Protein AF-A0A9X2C2D2-F1 (afdb_monomer)

Structure (mmCIF, N/CA/C/O backbone):
data_AF-A0A9X2C2D2-F1
#
_entry.id   AF-A0A9X2C2D2-F1
#
loop_
_atom_site.group_PDB
_atom_site.id
_atom_site.type_symbol
_atom_site.label_atom_id
_atom_site.label_alt_id
_atom_site.label_comp_id
_atom_site.label_asym_id
_atom_site.label_entity_id
_atom_site.label_seq_id
_atom_site.pdbx_PDB_ins_code
_atom_site.Cartn_x
_atom_site.Cartn_y
_atom_site.Cartn_z
_atom_site.occupancy
_atom_site.B_iso_or_equiv
_atom_site.auth_seq_id
_atom_site.auth_comp_id
_atom_site.auth_asym_id
_atom_site.auth_atom_id
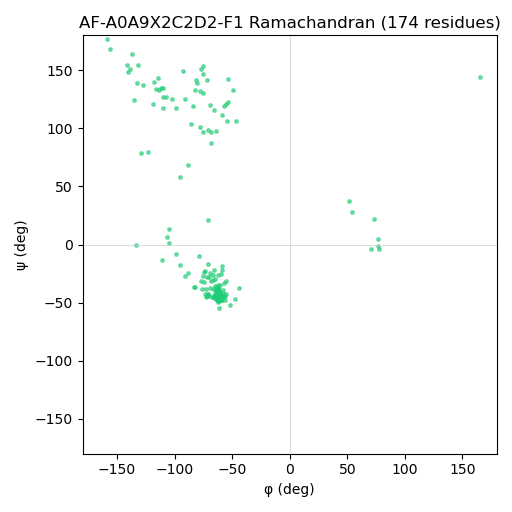_atom_site.pdbx_PDB_model_num
ATOM 1 N N . MET A 1 1 ? 39.690 -32.276 -70.094 1.00 44.62 1 MET A N 1
ATOM 2 C CA . MET A 1 1 ? 39.234 -32.351 -68.692 1.00 44.62 1 MET A CA 1
ATOM 3 C C . MET A 1 1 ? 39.658 -31.055 -68.037 1.00 44.62 1 MET A C 1
ATOM 5 O O . MET A 1 1 ? 40.849 -30.847 -67.873 1.00 44.62 1 MET A O 1
ATOM 9 N N . ALA A 1 2 ? 38.714 -30.138 -67.842 1.00 46.66 2 ALA A N 1
ATOM 10 C CA . ALA A 1 2 ? 38.937 -28.885 -67.133 1.00 46.66 2 ALA A CA 1
ATOM 11 C C . ALA A 1 2 ? 38.167 -28.997 -65.818 1.00 46.66 2 ALA A C 1
ATOM 13 O O . ALA A 1 2 ? 36.952 -29.200 -65.840 1.00 46.66 2 ALA A O 1
ATOM 14 N N . ASP A 1 3 ? 38.896 -28.958 -64.708 1.00 46.34 3 ASP A N 1
ATOM 15 C CA . ASP A 1 3 ? 38.353 -29.095 -63.365 1.00 46.34 3 ASP A CA 1
ATOM 16 C C . ASP A 1 3 ? 37.520 -27.863 -63.008 1.00 46.34 3 ASP A C 1
ATOM 18 O O . ASP A 1 3 ? 38.006 -26.730 -62.989 1.00 46.34 3 ASP A O 1
ATOM 22 N N . ALA A 1 4 ? 36.240 -28.091 -62.726 1.00 51.50 4 ALA A N 1
ATOM 23 C CA . ALA A 1 4 ? 35.364 -27.093 -62.142 1.00 51.50 4 ALA A CA 1
ATOM 24 C C . ALA A 1 4 ? 35.672 -26.995 -60.641 1.00 51.50 4 ALA A C 1
ATOM 26 O O . ALA A 1 4 ? 35.241 -27.832 -59.848 1.00 51.50 4 ALA A O 1
ATOM 27 N N . VAL A 1 5 ? 36.420 -25.966 -60.247 1.00 57.62 5 VAL A N 1
ATOM 28 C CA . VAL A 1 5 ? 36.530 -25.557 -58.843 1.00 57.62 5 VAL A CA 1
ATOM 29 C C . VAL A 1 5 ? 35.194 -24.933 -58.445 1.00 57.62 5 VAL A C 1
ATOM 31 O O . VAL A 1 5 ? 34.901 -23.784 -58.768 1.00 57.62 5 VAL A O 1
ATOM 34 N N . VAL A 1 6 ? 34.352 -25.726 -57.786 1.00 57.19 6 VAL A N 1
ATOM 35 C CA . VAL A 1 6 ? 33.117 -25.258 -57.153 1.00 57.19 6 VAL A CA 1
ATOM 36 C C . VAL A 1 6 ? 33.508 -24.532 -55.865 1.00 57.19 6 VAL A C 1
ATOM 38 O O . VAL A 1 6 ? 33.752 -25.158 -54.834 1.00 57.19 6 VAL A O 1
ATOM 41 N N . ASP A 1 7 ? 33.605 -23.206 -55.940 1.00 56.53 7 ASP A N 1
ATOM 42 C CA . ASP A 1 7 ? 33.704 -22.327 -54.774 1.00 56.53 7 ASP A CA 1
ATOM 43 C C . ASP A 1 7 ? 32.368 -22.364 -54.017 1.00 56.53 7 ASP A C 1
ATOM 45 O O . ASP A 1 7 ? 31.385 -21.724 -54.392 1.00 56.53 7 ASP A O 1
ATOM 49 N N . ASN A 1 8 ? 32.315 -23.200 -52.982 1.00 57.19 8 ASN A N 1
ATOM 50 C CA . ASN A 1 8 ? 31.144 -23.398 -52.139 1.00 57.19 8 ASN A CA 1
ATOM 51 C C . ASN A 1 8 ? 31.246 -22.515 -50.884 1.00 57.19 8 ASN A C 1
ATOM 53 O O . ASN A 1 8 ? 31.242 -22.999 -49.753 1.00 57.19 8 ASN A O 1
ATOM 57 N N . THR A 1 9 ? 31.368 -21.202 -51.071 1.00 54.75 9 THR A N 1
ATOM 58 C CA . THR A 1 9 ? 31.246 -20.214 -49.992 1.00 54.75 9 THR A CA 1
ATOM 59 C C . THR A 1 9 ? 29.787 -19.789 -49.835 1.00 54.75 9 THR A C 1
ATOM 61 O O . THR A 1 9 ? 29.389 -18.653 -50.090 1.00 54.75 9 THR A O 1
ATOM 64 N N . SER A 1 10 ? 28.946 -20.715 -49.368 1.00 52.94 10 SER A N 1
ATOM 65 C CA . SER A 1 10 ? 27.619 -20.369 -48.858 1.00 52.94 10 SER A CA 1
ATOM 66 C C . SER A 1 10 ? 27.781 -19.591 -47.548 1.00 52.94 10 SER A C 1
ATOM 68 O O . SER A 1 10 ? 27.809 -20.168 -46.460 1.00 52.94 10 SER A O 1
ATOM 70 N N . VA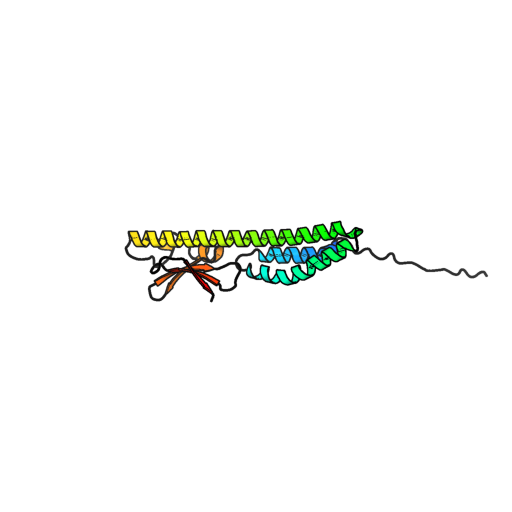L A 1 11 ? 27.931 -18.270 -47.651 1.00 56.56 11 VAL A N 1
ATOM 71 C CA . VAL A 1 11 ? 27.856 -17.352 -46.512 1.00 56.56 11 VAL A CA 1
ATOM 72 C C . VAL A 1 11 ? 26.433 -17.424 -45.970 1.00 56.56 11 VAL A C 1
ATOM 74 O O . VAL A 1 11 ? 25.507 -16.816 -46.507 1.00 56.56 11 VAL A O 1
ATOM 77 N N . GLU A 1 12 ? 26.247 -18.221 -44.923 1.00 53.44 12 GLU A N 1
ATOM 78 C CA . GLU A 1 12 ? 24.988 -18.321 -44.201 1.00 53.44 12 GLU A CA 1
ATOM 79 C C . GLU A 1 12 ? 24.607 -16.909 -43.706 1.00 53.44 12 GLU A C 1
ATOM 81 O O . GLU A 1 12 ? 25.387 -16.280 -42.978 1.00 53.44 12 GLU A O 1
ATOM 86 N N . PRO A 1 13 ? 23.460 -16.333 -44.116 1.00 52.22 13 PRO A N 1
ATOM 87 C CA . PRO A 1 13 ? 23.112 -14.985 -43.703 1.00 52.22 13 PRO A CA 1
ATOM 88 C C . PRO A 1 13 ? 22.884 -14.993 -42.194 1.00 52.22 13 PRO A C 1
ATOM 90 O O . PRO A 1 13 ? 21.953 -15.633 -41.703 1.00 52.22 13 PRO A O 1
ATOM 93 N N . ALA A 1 14 ? 23.736 -14.269 -41.461 1.00 58.31 14 ALA A N 1
ATOM 94 C CA . ALA A 1 14 ? 23.636 -14.101 -40.019 1.00 58.31 14 ALA A CA 1
ATOM 95 C C . ALA A 1 14 ? 22.185 -13.769 -39.640 1.00 58.31 14 ALA A C 1
ATOM 97 O O . ALA A 1 14 ? 21.694 -12.666 -39.908 1.00 58.31 14 ALA A O 1
ATOM 98 N N . ARG A 1 15 ? 21.477 -14.747 -39.054 1.00 58.78 15 ARG A N 1
ATOM 99 C CA . ARG A 1 15 ? 20.082 -14.603 -38.627 1.00 58.78 15 ARG A CA 1
ATOM 100 C C . ARG A 1 15 ? 20.002 -13.392 -37.706 1.00 58.78 15 ARG A C 1
ATOM 102 O O . ARG A 1 15 ? 20.450 -13.446 -36.560 1.00 58.78 15 ARG A O 1
ATOM 109 N N . LYS A 1 16 ? 19.432 -12.291 -38.208 1.00 57.75 16 LYS A N 1
ATOM 110 C CA . LYS A 1 16 ? 19.117 -11.121 -37.384 1.00 57.75 16 LYS A CA 1
ATOM 111 C C . LYS A 1 16 ? 18.282 -11.640 -36.212 1.00 57.75 16 LYS A C 1
ATOM 113 O O . LYS A 1 16 ? 17.269 -12.298 -36.468 1.00 57.75 16 LYS A O 1
ATOM 118 N N . PRO A 1 17 ? 18.698 -11.431 -34.951 1.00 57.78 17 PRO A N 1
ATOM 119 C CA . PRO A 1 17 ? 17.895 -11.870 -33.823 1.00 57.78 17 PRO A CA 1
ATOM 120 C C . PRO A 1 17 ? 16.512 -11.244 -33.988 1.00 57.78 17 PRO A C 1
ATOM 122 O O . PRO A 1 17 ? 16.397 -10.027 -34.127 1.00 57.78 17 PRO A O 1
ATOM 125 N N . GLY A 1 18 ? 15.482 -12.088 -34.075 1.00 70.38 18 GLY A N 1
ATOM 126 C CA . GLY A 1 18 ? 14.115 -11.619 -34.263 1.00 70.38 18 GLY A CA 1
ATOM 127 C C . GLY A 1 18 ? 13.770 -10.602 -33.180 1.00 70.38 18 GLY A C 1
ATOM 128 O O . GLY A 1 18 ? 14.186 -10.766 -32.033 1.00 70.38 18 GLY A O 1
ATOM 129 N N . TRP A 1 19 ? 13.020 -9.563 -33.541 1.00 68.00 19 TRP A N 1
ATOM 130 C CA . TRP A 1 19 ? 12.606 -8.473 -32.648 1.00 68.00 19 TRP A CA 1
ATOM 131 C C . TRP A 1 19 ? 12.114 -8.974 -31.274 1.00 68.00 19 TRP A C 1
ATOM 133 O O . TRP A 1 19 ? 12.483 -8.429 -30.238 1.00 68.00 19 TRP A O 1
ATOM 143 N N . VAL A 1 20 ? 11.415 -10.111 -31.249 1.00 70.00 20 VAL A N 1
ATOM 144 C CA . VAL A 1 20 ? 10.965 -10.798 -30.028 1.00 70.00 20 VAL A CA 1
ATOM 145 C C . VAL A 1 20 ? 12.120 -11.158 -29.078 1.00 70.00 20 VAL A C 1
ATOM 147 O O . VAL A 1 20 ? 12.034 -10.879 -27.886 1.00 70.00 20 VAL A O 1
ATOM 150 N N . ARG A 1 21 ? 13.239 -11.704 -29.578 1.00 76.94 21 ARG A N 1
ATOM 151 C CA . ARG A 1 21 ? 14.415 -12.052 -28.751 1.00 76.94 21 ARG A CA 1
ATOM 152 C C . ARG A 1 21 ? 15.099 -10.820 -28.159 1.00 76.94 21 ARG A C 1
ATOM 154 O O . ARG A 1 21 ? 15.676 -10.906 -27.081 1.00 76.94 21 ARG A O 1
ATOM 161 N N . GLU A 1 22 ? 15.042 -9.681 -28.848 1.00 79.94 22 GLU A N 1
ATOM 162 C CA . GLU A 1 22 ? 15.640 -8.436 -28.361 1.00 79.94 22 GLU A CA 1
ATOM 163 C C . GLU A 1 22 ? 14.819 -7.790 -27.230 1.00 79.94 22 GLU A C 1
ATOM 165 O O . GLU A 1 22 ? 15.399 -7.148 -26.346 1.00 79.94 22 GLU A O 1
ATOM 170 N N . PHE A 1 23 ? 13.492 -7.944 -27.244 1.00 85.06 23 PHE A N 1
ATOM 171 C CA . PHE A 1 23 ? 12.592 -7.360 -26.242 1.00 85.06 23 PHE A CA 1
ATOM 172 C C . PHE A 1 23 ? 12.226 -8.315 -25.105 1.00 85.06 23 PHE A C 1
ATOM 174 O O . PHE A 1 23 ? 11.834 -7.838 -24.043 1.00 85.06 23 PHE A O 1
ATOM 181 N N . TRP A 1 24 ? 12.422 -9.625 -25.278 1.00 86.38 24 TRP A N 1
ATOM 182 C CA . TRP A 1 24 ? 12.093 -10.642 -24.276 1.00 86.38 24 TRP A CA 1
ATOM 183 C C . TRP A 1 24 ? 12.576 -10.326 -22.848 1.00 86.38 24 TRP A C 1
ATOM 185 O O . TRP A 1 24 ? 11.758 -10.397 -21.932 1.00 86.38 24 TRP A O 1
ATOM 195 N N . PRO A 1 25 ? 13.834 -9.890 -22.616 1.00 86.06 25 PRO A N 1
ATOM 196 C CA . PRO A 1 25 ? 14.294 -9.580 -21.261 1.00 86.06 25 PRO A CA 1
ATOM 197 C C . PRO A 1 25 ? 13.554 -8.388 -20.647 1.00 86.06 25 PRO A C 1
ATOM 199 O O . PRO A 1 25 ? 13.289 -8.371 -19.451 1.00 86.06 25 PRO A O 1
ATOM 202 N N . THR A 1 26 ? 13.209 -7.390 -21.466 1.00 86.69 26 THR A N 1
ATOM 203 C CA . THR A 1 26 ? 12.451 -6.218 -21.017 1.00 86.69 26 THR A CA 1
ATOM 204 C C . THR A 1 26 ? 11.010 -6.590 -20.717 1.00 86.69 26 THR A C 1
ATOM 206 O O . THR A 1 26 ? 10.501 -6.174 -19.689 1.00 86.69 26 THR A O 1
ATOM 209 N N . ILE A 1 27 ? 10.377 -7.406 -21.562 1.00 88.88 27 ILE A N 1
ATOM 210 C CA . ILE A 1 27 ? 9.020 -7.906 -21.314 1.00 88.88 27 ILE A CA 1
ATOM 211 C C . ILE A 1 27 ? 8.985 -8.678 -19.995 1.00 88.88 27 ILE A C 1
ATOM 213 O O . ILE A 1 27 ? 8.138 -8.400 -19.154 1.00 88.88 27 ILE A O 1
ATOM 217 N N . LEU A 1 28 ? 9.936 -9.592 -19.782 1.00 89.94 28 LEU A N 1
ATOM 218 C CA . LEU A 1 28 ? 10.028 -10.368 -18.548 1.00 89.94 28 LEU A CA 1
ATOM 219 C C . LEU A 1 28 ? 10.230 -9.466 -17.321 1.00 89.94 28 LEU A C 1
ATOM 221 O O . LEU A 1 28 ? 9.517 -9.620 -16.335 1.00 89.94 28 LEU A O 1
ATOM 225 N N . ALA A 1 29 ? 11.144 -8.495 -17.395 1.00 87.50 29 ALA A N 1
ATOM 226 C CA . ALA A 1 29 ? 11.369 -7.541 -16.310 1.00 87.50 29 ALA A CA 1
ATOM 227 C C . ALA A 1 29 ? 10.129 -6.676 -16.029 1.00 87.50 29 ALA A C 1
ATOM 229 O O . ALA A 1 29 ? 9.743 -6.523 -14.875 1.00 87.50 29 ALA A O 1
ATOM 230 N N . THR A 1 30 ? 9.464 -6.160 -17.066 1.00 89.69 30 THR A N 1
ATOM 231 C CA . THR A 1 30 ? 8.215 -5.397 -16.940 1.00 89.69 30 THR A CA 1
ATOM 232 C C . THR A 1 30 ? 7.117 -6.230 -16.285 1.00 89.69 30 THR A C 1
ATOM 234 O O . THR A 1 30 ? 6.486 -5.759 -15.346 1.00 89.69 30 THR A O 1
ATOM 237 N N . LEU A 1 31 ? 6.902 -7.468 -16.736 1.00 90.56 31 LEU A N 1
ATOM 238 C CA . LEU A 1 31 ? 5.901 -8.360 -16.146 1.00 90.56 31 LEU A CA 1
ATOM 239 C C . LEU A 1 31 ? 6.209 -8.664 -14.683 1.00 90.56 31 LEU A C 1
ATOM 241 O O . LEU A 1 31 ? 5.298 -8.710 -13.863 1.00 90.56 31 LEU A O 1
ATOM 245 N N . LEU A 1 32 ? 7.485 -8.838 -14.350 1.00 88.62 32 LEU A N 1
ATOM 246 C CA . LEU A 1 32 ? 7.891 -9.152 -12.993 1.00 88.62 32 LEU A CA 1
ATOM 247 C C . LEU A 1 32 ? 7.745 -7.936 -12.058 1.00 88.62 32 LEU A C 1
ATOM 249 O O . LEU A 1 32 ? 7.234 -8.093 -10.952 1.00 88.62 32 LEU A O 1
ATOM 253 N N . ILE A 1 33 ? 8.055 -6.722 -12.527 1.00 88.25 33 ILE A N 1
ATOM 254 C CA . ILE A 1 33 ? 7.760 -5.465 -11.809 1.00 88.25 33 ILE A CA 1
ATOM 255 C C . ILE A 1 33 ? 6.248 -5.273 -11.628 1.00 88.25 33 ILE A C 1
ATOM 257 O O . ILE A 1 33 ? 5.791 -4.899 -10.553 1.00 88.25 33 ILE A O 1
ATOM 261 N N . LEU A 1 34 ? 5.441 -5.545 -12.655 1.00 88.50 34 LEU A N 1
ATOM 262 C CA . LEU A 1 34 ? 3.984 -5.432 -12.538 1.00 88.50 34 LEU A CA 1
ATOM 263 C C . LEU A 1 34 ? 3.399 -6.500 -11.609 1.00 88.50 34 LEU A C 1
ATOM 265 O O . LEU A 1 34 ? 2.422 -6.243 -10.913 1.00 88.50 34 LEU A O 1
ATOM 269 N N . SER A 1 35 ? 4.005 -7.688 -11.548 1.00 85.31 35 SER A N 1
ATOM 270 C CA . SER A 1 35 ? 3.581 -8.737 -10.617 1.00 85.31 35 SER A CA 1
ATOM 271 C C . SER A 1 35 ? 3.798 -8.360 -9.150 1.00 85.31 35 SER A C 1
ATOM 273 O O . SER A 1 35 ? 3.095 -8.896 -8.293 1.00 85.31 35 SER A O 1
ATOM 275 N N . SER A 1 36 ? 4.709 -7.417 -8.865 1.00 83.75 36 SER A N 1
ATOM 276 C CA . SER A 1 36 ? 4.906 -6.889 -7.514 1.00 83.75 36 SER A CA 1
ATOM 277 C C . SER A 1 36 ? 3.857 -5.857 -7.112 1.00 83.75 36 SER A C 1
ATOM 279 O O . SER A 1 36 ? 3.794 -5.546 -5.935 1.00 83.75 36 SER A O 1
ATOM 281 N N . ALA A 1 37 ? 2.998 -5.374 -8.021 1.00 83.31 37 ALA A N 1
ATOM 282 C CA . ALA A 1 37 ? 1.910 -4.433 -7.712 1.00 83.31 37 ALA A CA 1
ATOM 283 C C . ALA A 1 37 ? 0.749 -5.066 -6.910 1.00 83.31 37 ALA A C 1
ATOM 285 O O . ALA A 1 37 ? -0.386 -4.594 -6.961 1.00 83.31 37 ALA A O 1
ATOM 286 N N . ARG A 1 38 ? 1.006 -6.184 -6.227 1.00 81.38 38 ARG A N 1
ATOM 287 C CA . ARG A 1 38 ? 0.050 -6.881 -5.366 1.00 81.38 38 ARG A CA 1
ATOM 288 C C . ARG A 1 38 ? 0.202 -6.384 -3.922 1.00 81.38 38 ARG A C 1
ATOM 290 O O . ARG A 1 38 ? 1.334 -6.095 -3.532 1.00 81.38 38 ARG A O 1
ATOM 297 N N . PRO A 1 39 ? -0.887 -6.368 -3.130 1.00 73.69 39 PRO A N 1
ATOM 298 C CA . PRO A 1 39 ? -0.831 -6.046 -1.706 1.00 73.69 39 PRO A CA 1
ATOM 299 C C . PRO A 1 39 ? 0.253 -6.834 -0.962 1.00 73.69 39 PRO A C 1
ATOM 301 O O . PRO A 1 39 ? 0.367 -8.052 -1.144 1.00 73.69 39 PRO A O 1
ATOM 304 N N . GLY A 1 40 ? 1.050 -6.149 -0.142 1.00 72.88 40 GLY A N 1
ATOM 305 C CA . GLY A 1 40 ? 2.132 -6.737 0.653 1.00 72.88 40 GLY A CA 1
ATOM 306 C C . GLY A 1 40 ? 3.409 -7.088 -0.123 1.00 72.88 40 GLY A C 1
ATOM 307 O O . GLY A 1 40 ? 4.331 -7.660 0.456 1.00 72.88 40 GLY A O 1
ATOM 308 N N . ALA A 1 41 ? 3.498 -6.767 -1.418 1.00 81.44 41 ALA A N 1
ATOM 309 C CA . ALA A 1 41 ? 4.695 -6.998 -2.237 1.00 81.44 41 ALA A CA 1
ATOM 310 C C . ALA A 1 41 ? 5.473 -5.707 -2.567 1.00 81.44 41 ALA A C 1
ATOM 312 O O . ALA A 1 41 ? 6.456 -5.756 -3.314 1.00 81.44 41 ALA A O 1
ATOM 313 N N . GLY A 1 42 ? 5.084 -4.563 -1.990 1.00 76.56 42 GLY A N 1
ATOM 314 C CA . GLY A 1 42 ? 5.723 -3.266 -2.246 1.00 76.56 42 GLY A CA 1
ATOM 315 C C . GLY A 1 42 ? 7.190 -3.200 -1.823 1.00 76.56 42 GLY A C 1
ATOM 316 O O . GLY A 1 42 ? 7.983 -2.517 -2.475 1.00 76.56 42 GLY A O 1
ATOM 317 N N . PHE A 1 43 ? 7.601 -4.009 -0.841 1.00 80.06 43 PHE A N 1
ATOM 318 C CA . PHE A 1 43 ? 9.007 -4.175 -0.442 1.00 80.06 43 PHE A CA 1
ATOM 319 C C . PHE A 1 43 ? 9.924 -4.680 -1.576 1.00 80.06 43 PHE A C 1
ATOM 321 O O . PHE A 1 43 ? 11.146 -4.529 -1.507 1.00 80.06 43 PHE A O 1
ATOM 328 N N . LEU A 1 44 ? 9.366 -5.264 -2.645 1.00 83.19 44 LEU A N 1
ATOM 329 C CA . LEU A 1 44 ? 10.143 -5.684 -3.812 1.00 83.19 44 LEU A CA 1
ATOM 330 C C . LEU A 1 44 ? 10.584 -4.497 -4.677 1.00 83.19 44 LEU A C 1
ATOM 332 O O . LEU A 1 44 ? 11.581 -4.616 -5.389 1.00 83.19 44 LEU A O 1
ATOM 336 N N . LEU A 1 45 ? 9.891 -3.353 -4.634 1.00 81.25 45 LEU A N 1
ATOM 337 C CA . LEU A 1 45 ? 10.236 -2.186 -5.457 1.00 81.25 45 LEU A CA 1
ATOM 338 C C . LEU A 1 45 ? 11.621 -1.604 -5.126 1.00 81.25 45 LEU A C 1
ATOM 340 O O . LEU A 1 45 ? 12.408 -1.421 -6.062 1.00 81.25 45 LEU A O 1
ATOM 344 N N . PRO A 1 46 ? 11.987 -1.380 -3.848 1.00 82.00 46 PRO A N 1
ATOM 345 C CA . PRO A 1 46 ? 13.348 -0.994 -3.484 1.00 82.00 46 PRO A CA 1
ATOM 346 C C . PRO A 1 46 ? 14.422 -1.972 -3.977 1.00 82.00 46 PRO A C 1
ATOM 348 O O . PRO A 1 46 ? 15.519 -1.544 -4.331 1.00 82.00 46 PRO A O 1
ATOM 351 N N . LEU A 1 47 ? 14.111 -3.270 -4.076 1.00 84.62 47 LEU A N 1
ATOM 352 C CA . LEU A 1 47 ? 15.055 -4.290 -4.549 1.00 84.62 47 LEU A CA 1
ATOM 353 C C . LEU A 1 47 ? 15.416 -4.118 -6.036 1.00 84.62 47 LEU A C 1
ATOM 355 O O . LEU A 1 47 ? 16.516 -4.483 -6.458 1.00 84.62 47 LEU A O 1
ATOM 359 N N . TRP A 1 48 ? 14.528 -3.513 -6.831 1.00 82.88 48 TRP A N 1
ATOM 360 C CA . TRP A 1 48 ? 14.801 -3.187 -8.235 1.00 82.88 48 TRP A CA 1
ATOM 361 C C . TRP A 1 48 ? 15.732 -1.991 -8.402 1.00 82.88 48 TRP A C 1
ATOM 363 O O . TRP A 1 48 ? 16.449 -1.926 -9.404 1.00 82.88 48 TRP A O 1
ATOM 373 N N . LEU A 1 49 ? 15.766 -1.062 -7.440 1.00 84.25 49 LEU A N 1
ATOM 374 C CA . LEU A 1 49 ? 16.566 0.161 -7.534 1.00 84.25 49 LEU A CA 1
ATOM 375 C C . LEU A 1 49 ? 18.039 -0.090 -7.886 1.00 84.25 49 LEU A C 1
ATOM 377 O O . LEU A 1 49 ? 18.482 0.502 -8.868 1.00 84.25 49 LEU A O 1
ATOM 381 N N . PRO A 1 50 ? 18.810 -0.961 -7.202 1.00 85.38 50 PRO A N 1
ATOM 382 C CA . PRO A 1 50 ? 20.220 -1.166 -7.543 1.00 85.38 50 PRO A CA 1
ATOM 383 C C . PRO A 1 50 ? 20.416 -1.721 -8.961 1.00 85.38 50 PRO A C 1
ATOM 385 O O . PRO A 1 50 ? 21.318 -1.288 -9.681 1.00 85.38 50 PRO A O 1
ATOM 388 N N . ILE A 1 51 ? 19.543 -2.632 -9.404 1.00 85.75 51 ILE A N 1
ATOM 389 C CA . ILE A 1 51 ? 19.596 -3.210 -10.755 1.00 85.75 51 ILE A CA 1
ATOM 390 C C . ILE A 1 51 ? 19.362 -2.113 -11.796 1.00 85.75 51 ILE A C 1
ATOM 392 O O . ILE A 1 51 ? 20.109 -1.987 -12.771 1.00 85.75 51 ILE A O 1
ATOM 396 N N . LEU A 1 52 ? 18.342 -1.287 -11.572 1.00 83.94 52 LEU A N 1
ATOM 397 C CA . LEU A 1 52 ? 17.978 -0.188 -12.457 1.00 83.94 52 LEU A CA 1
ATOM 398 C C . LEU A 1 52 ? 19.050 0.902 -12.482 1.00 83.94 52 LEU A C 1
ATOM 400 O O . LEU A 1 52 ? 19.363 1.423 -13.552 1.00 83.94 52 LEU A O 1
ATOM 404 N N . LEU A 1 53 ? 19.658 1.196 -11.334 1.00 86.75 53 LEU A N 1
ATOM 405 C CA . LEU A 1 53 ? 20.686 2.222 -11.183 1.00 86.75 53 LEU A CA 1
ATOM 406 C C . LEU A 1 53 ? 21.959 1.874 -11.964 1.00 86.75 53 LEU A C 1
ATOM 408 O O . LEU A 1 53 ? 22.614 2.770 -12.483 1.00 86.75 53 LEU A O 1
ATOM 412 N N . VAL A 1 54 ? 22.265 0.587 -12.148 1.00 87.06 54 VAL A N 1
ATOM 413 C CA . VAL A 1 54 ? 23.343 0.129 -13.045 1.00 87.06 54 VAL A CA 1
ATOM 414 C C . VAL A 1 54 ? 22.872 0.047 -14.503 1.00 87.06 54 VAL A C 1
ATOM 416 O O . VAL A 1 54 ? 23.624 0.344 -15.439 1.00 87.06 54 VAL A O 1
ATOM 419 N N . TRP A 1 55 ? 21.620 -0.352 -14.729 1.00 84.62 55 TRP A N 1
ATOM 420 C CA . TRP A 1 55 ? 21.090 -0.594 -16.069 1.00 84.62 55 TRP A CA 1
ATOM 421 C C . TRP A 1 55 ? 20.814 0.690 -16.863 1.00 84.62 55 TRP A C 1
ATOM 423 O O . TRP A 1 55 ? 21.175 0.755 -18.043 1.00 84.62 55 TRP A O 1
ATOM 433 N N . PHE A 1 56 ? 20.241 1.727 -16.245 1.00 85.38 56 PHE A N 1
ATOM 434 C CA . PHE A 1 56 ? 19.930 2.997 -16.916 1.00 85.38 56 PHE A CA 1
ATOM 435 C C . PHE A 1 56 ? 21.177 3.709 -17.469 1.00 85.38 56 PHE A C 1
ATOM 437 O O . PHE A 1 56 ? 21.173 4.034 -18.661 1.00 85.38 56 PHE A O 1
ATOM 444 N N . PRO A 1 57 ? 22.278 3.889 -16.708 1.00 87.25 57 PRO A N 1
ATOM 445 C CA . PRO A 1 57 ? 23.509 4.480 -17.234 1.00 87.25 57 PRO A CA 1
ATOM 446 C C . PRO A 1 57 ? 24.111 3.655 -18.370 1.00 87.25 57 PRO A C 1
ATOM 448 O O . PRO A 1 57 ? 24.543 4.205 -19.385 1.00 87.25 57 PRO A O 1
ATOM 451 N N . ARG A 1 58 ? 24.083 2.321 -18.253 1.00 84.00 58 ARG A N 1
ATOM 452 C CA . ARG A 1 58 ? 24.551 1.424 -19.317 1.00 84.00 58 ARG A CA 1
ATOM 453 C C . ARG A 1 58 ? 23.724 1.584 -20.594 1.00 84.00 58 ARG A C 1
ATOM 455 O O . ARG A 1 58 ? 24.289 1.612 -21.689 1.00 84.00 58 ARG A O 1
ATOM 462 N N . MET A 1 59 ? 22.402 1.691 -20.470 1.00 80.12 59 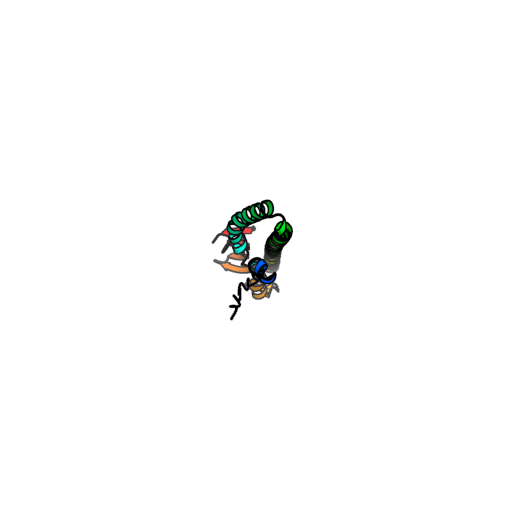MET A N 1
ATOM 463 C CA . MET A 1 59 ? 21.499 1.918 -21.601 1.00 80.12 59 MET A CA 1
ATOM 464 C C . MET A 1 59 ? 21.730 3.292 -22.233 1.00 80.12 59 MET A C 1
ATOM 466 O O . MET A 1 59 ? 21.843 3.365 -23.455 1.00 80.12 59 MET A O 1
ATOM 470 N N . ALA A 1 60 ? 21.891 4.345 -21.428 1.00 82.56 60 ALA A N 1
ATOM 471 C CA . ALA A 1 60 ? 22.219 5.689 -21.901 1.00 82.56 60 ALA A CA 1
ATOM 472 C C . ALA A 1 60 ? 23.567 5.726 -22.645 1.00 82.56 60 ALA A C 1
ATOM 474 O O . ALA A 1 60 ? 23.666 6.287 -23.738 1.00 82.56 60 ALA A O 1
ATOM 475 N N . TRP A 1 61 ? 24.590 5.051 -22.117 1.00 85.75 61 TRP A N 1
ATOM 476 C CA . TRP A 1 61 ? 25.901 4.950 -22.761 1.00 85.75 61 TRP A CA 1
ATOM 477 C C . TRP A 1 61 ? 25.848 4.198 -24.098 1.00 85.75 61 TRP A C 1
ATOM 479 O O . TRP A 1 61 ? 26.405 4.649 -25.104 1.00 85.75 61 TRP A O 1
ATOM 489 N N . LEU A 1 62 ? 25.130 3.072 -24.145 1.00 79.19 62 LEU A N 1
ATOM 490 C CA . LEU A 1 62 ? 24.915 2.319 -25.383 1.00 79.19 62 LEU A CA 1
ATOM 491 C C . LEU A 1 62 ? 24.093 3.120 -26.405 1.00 79.19 62 LEU A C 1
ATOM 493 O O . LEU A 1 62 ? 24.404 3.064 -27.596 1.00 79.19 62 LEU A O 1
ATOM 497 N N . ALA A 1 63 ? 23.098 3.886 -25.952 1.00 80.19 63 ALA A N 1
ATOM 498 C CA . ALA A 1 63 ? 22.286 4.766 -26.790 1.00 80.19 63 ALA A CA 1
ATOM 499 C C . ALA A 1 63 ? 23.132 5.881 -27.406 1.00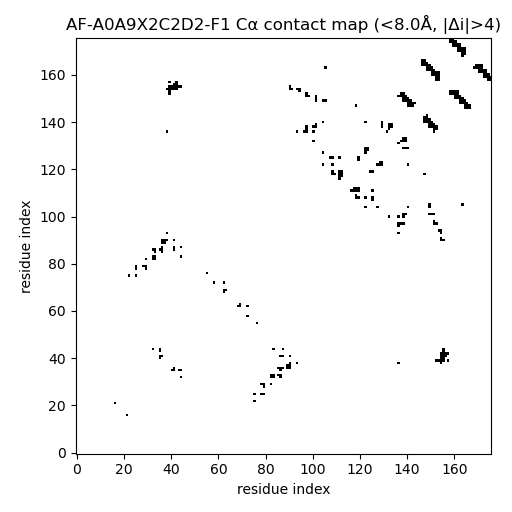 80.19 63 ALA A C 1
ATOM 501 O O . ALA A 1 63 ? 22.989 6.187 -28.595 1.00 80.19 63 ALA A O 1
ATOM 502 N N . TRP A 1 64 ? 24.062 6.448 -26.635 1.00 82.19 64 TRP A N 1
ATOM 503 C CA . TRP A 1 64 ? 25.022 7.419 -27.146 1.00 82.19 64 TRP A CA 1
ATOM 504 C C . TRP A 1 64 ? 25.895 6.789 -28.234 1.00 82.19 64 TRP A C 1
ATOM 506 O O . TRP A 1 64 ? 25.907 7.296 -29.359 1.00 82.19 64 TRP A O 1
ATOM 516 N N . ARG A 1 65 ? 26.552 5.656 -27.944 1.00 84.44 65 ARG A N 1
ATOM 517 C CA . ARG A 1 65 ? 27.495 4.996 -28.867 1.00 84.44 65 ARG A CA 1
ATOM 518 C C . ARG A 1 65 ? 26.846 4.358 -30.100 1.00 84.44 65 ARG A C 1
ATOM 520 O O . ARG A 1 65 ? 27.530 4.168 -31.101 1.00 84.44 65 ARG A O 1
ATOM 527 N N . ARG A 1 66 ? 25.563 3.986 -30.047 1.00 81.31 66 ARG A N 1
ATOM 528 C CA . ARG A 1 66 ? 24.858 3.290 -31.142 1.00 81.31 66 ARG A CA 1
ATOM 529 C C . ARG A 1 66 ? 23.532 3.985 -31.479 1.00 81.31 66 ARG A C 1
ATOM 531 O O . ARG A 1 66 ? 22.468 3.481 -31.111 1.00 81.31 66 ARG A O 1
ATOM 538 N N . PRO A 1 67 ? 23.561 5.101 -32.235 1.00 77.38 67 PRO A N 1
ATOM 539 C CA . PRO A 1 67 ? 22.372 5.901 -32.531 1.00 77.38 67 PRO A CA 1
ATOM 540 C C . PRO A 1 67 ? 21.250 5.113 -33.219 1.00 77.38 67 PRO A C 1
ATOM 542 O O . PRO A 1 67 ? 20.078 5.327 -32.917 1.00 77.38 67 PRO A O 1
ATOM 545 N N . ALA A 1 68 ? 21.603 4.125 -34.049 1.00 79.44 68 ALA A N 1
ATOM 546 C CA . ALA A 1 68 ? 20.653 3.236 -34.719 1.00 79.44 68 ALA A CA 1
ATOM 547 C C . ALA A 1 68 ? 19.743 2.445 -33.755 1.00 79.44 68 ALA A C 1
ATOM 549 O O . ALA A 1 68 ? 18.669 2.006 -34.154 1.00 79.44 68 ALA A O 1
ATOM 550 N N . ARG A 1 69 ? 20.141 2.268 -32.484 1.00 78.25 69 ARG A N 1
ATOM 551 C CA . ARG A 1 69 ? 19.360 1.540 -31.466 1.00 78.25 69 ARG A CA 1
ATOM 552 C C . ARG A 1 69 ? 18.673 2.442 -30.434 1.00 78.25 69 ARG A C 1
ATOM 554 O O . ARG A 1 69 ? 17.964 1.923 -29.574 1.00 78.25 69 ARG A O 1
ATOM 561 N N . ARG A 1 70 ? 18.808 3.773 -30.537 1.00 82.38 70 ARG A N 1
ATOM 562 C CA . ARG A 1 70 ? 18.238 4.737 -29.571 1.00 82.38 70 ARG A CA 1
ATOM 563 C C . ARG A 1 70 ? 16.732 4.580 -29.392 1.00 82.38 70 ARG A C 1
ATOM 565 O O . ARG A 1 70 ? 16.263 4.553 -28.263 1.00 82.38 70 ARG A O 1
ATOM 572 N N . LYS A 1 71 ? 15.984 4.417 -30.490 1.00 82.56 71 LYS A N 1
ATOM 573 C CA . LYS A 1 71 ? 14.523 4.234 -30.436 1.00 82.56 71 LYS A CA 1
ATOM 574 C C . LYS A 1 71 ? 14.139 2.979 -29.648 1.00 82.56 71 LYS A C 1
ATOM 576 O O . LYS A 1 71 ? 13.319 3.054 -28.743 1.00 82.56 71 LYS A O 1
ATOM 581 N N . ALA A 1 72 ? 14.781 1.845 -29.936 1.00 82.38 72 ALA A N 1
ATOM 582 C CA . ALA A 1 72 ? 14.516 0.590 -29.235 1.00 82.38 72 ALA A CA 1
ATOM 583 C C . ALA A 1 72 ? 14.878 0.674 -27.742 1.00 82.38 72 ALA A C 1
ATOM 585 O O . ALA A 1 72 ? 14.132 0.184 -26.900 1.00 82.38 72 ALA A O 1
ATOM 586 N N . GLN A 1 73 ? 15.993 1.321 -27.396 1.00 83.00 73 GLN A N 1
ATOM 587 C CA . GLN A 1 73 ? 16.389 1.514 -25.998 1.00 83.00 73 GLN A CA 1
ATOM 588 C C . GLN A 1 73 ? 15.475 2.488 -25.252 1.00 83.00 73 GLN A C 1
ATOM 590 O O . GLN A 1 73 ? 15.152 2.227 -24.097 1.00 83.00 73 GLN A O 1
ATOM 595 N N . GLY A 1 74 ? 15.011 3.549 -25.917 1.00 83.69 74 GLY A N 1
ATOM 596 C CA . GLY A 1 74 ? 14.019 4.475 -25.373 1.00 83.69 74 GLY A CA 1
ATOM 597 C C . GLY A 1 74 ? 12.705 3.771 -25.044 1.00 83.69 74 GLY A C 1
ATOM 598 O O . GLY A 1 74 ? 12.216 3.905 -23.930 1.00 83.69 74 GLY A O 1
ATOM 599 N N . ILE A 1 75 ? 12.188 2.938 -25.955 1.00 87.00 75 ILE A N 1
ATOM 600 C CA . ILE A 1 75 ? 10.974 2.140 -25.706 1.00 87.00 75 ILE A CA 1
ATOM 601 C C . ILE A 1 75 ? 11.161 1.222 -24.492 1.00 87.00 75 ILE A C 1
ATOM 603 O O . ILE A 1 75 ? 10.288 1.163 -23.632 1.00 87.00 75 ILE A O 1
ATOM 607 N N . LYS A 1 76 ? 12.307 0.534 -24.382 1.00 87.75 76 LYS A N 1
ATOM 608 C CA . LYS A 1 76 ? 12.593 -0.346 -23.235 1.00 87.75 76 LYS A CA 1
ATOM 609 C C . LYS A 1 76 ? 12.663 0.423 -21.916 1.00 87.75 76 LYS A C 1
ATOM 611 O O . LYS A 1 76 ? 12.132 -0.045 -20.915 1.00 87.75 76 LYS A O 1
ATOM 616 N N . ALA A 1 77 ? 13.307 1.588 -21.921 1.00 85.81 77 ALA A N 1
ATOM 617 C CA . ALA A 1 77 ? 13.386 2.457 -20.754 1.00 85.81 77 ALA A CA 1
ATOM 618 C C . ALA A 1 77 ? 11.990 2.934 -20.332 1.00 85.81 77 ALA A C 1
ATOM 620 O O . ALA A 1 77 ? 11.619 2.757 -19.178 1.00 85.81 77 ALA A O 1
ATOM 621 N N . VAL A 1 78 ? 11.194 3.447 -21.276 1.00 90.56 78 VAL A N 1
ATOM 622 C CA . VAL A 1 78 ? 9.817 3.892 -21.019 1.00 90.56 78 VAL A CA 1
ATOM 623 C C . VAL A 1 78 ? 8.959 2.752 -20.474 1.00 90.56 78 VAL A C 1
ATOM 625 O O . VAL A 1 78 ? 8.245 2.965 -19.504 1.00 90.56 78 VAL A O 1
ATOM 628 N N . ALA A 1 79 ? 9.061 1.539 -21.026 1.00 90.50 79 ALA A N 1
ATOM 629 C CA . ALA A 1 79 ? 8.296 0.387 -20.547 1.00 90.50 79 ALA A CA 1
ATOM 630 C C . ALA A 1 79 ? 8.609 0.033 -19.083 1.00 90.50 79 ALA A C 1
ATOM 632 O O . ALA A 1 79 ? 7.698 -0.242 -18.306 1.00 90.50 79 ALA A O 1
ATOM 633 N N . ILE A 1 80 ? 9.885 0.062 -18.692 1.00 90.31 80 ILE A N 1
ATOM 634 C CA . ILE A 1 80 ? 10.301 -0.224 -17.312 1.00 90.31 80 ILE A CA 1
ATOM 635 C C . ILE A 1 80 ? 9.907 0.912 -16.365 1.00 90.31 80 ILE A C 1
ATOM 637 O O . ILE A 1 80 ? 9.366 0.644 -15.297 1.00 90.31 80 ILE A O 1
ATOM 641 N N . VAL A 1 81 ? 10.119 2.172 -16.760 1.00 89.44 81 VAL A N 1
ATOM 642 C CA . VAL A 1 81 ? 9.707 3.337 -15.957 1.00 89.44 81 VAL A CA 1
ATOM 643 C C . VAL A 1 81 ? 8.193 3.351 -15.756 1.00 89.44 81 VAL A C 1
ATOM 645 O O . VAL A 1 81 ? 7.734 3.561 -14.639 1.00 89.44 81 VAL A O 1
ATOM 648 N N . ALA A 1 82 ? 7.416 3.082 -16.807 1.00 92.00 82 ALA A N 1
ATOM 649 C CA . ALA A 1 82 ? 5.963 3.005 -16.717 1.00 92.00 82 ALA A CA 1
ATOM 650 C C . ALA A 1 82 ? 5.515 1.875 -15.781 1.00 92.00 82 ALA A C 1
ATOM 652 O O . ALA A 1 82 ? 4.637 2.094 -14.955 1.00 92.00 82 ALA A O 1
ATOM 653 N N . ALA A 1 83 ? 6.146 0.699 -15.858 1.00 90.12 83 ALA A N 1
ATOM 654 C CA . ALA A 1 83 ? 5.849 -0.413 -14.957 1.00 90.12 83 ALA A CA 1
ATOM 655 C C . ALA A 1 83 ? 6.101 -0.044 -13.489 1.00 90.12 83 ALA A C 1
ATOM 657 O O . ALA A 1 83 ? 5.232 -0.255 -12.650 1.00 90.12 83 ALA A O 1
ATOM 658 N N . LEU A 1 84 ? 7.250 0.570 -13.193 1.00 89.19 84 LEU A N 1
ATOM 659 C CA . LEU A 1 84 ? 7.579 1.048 -11.847 1.00 89.19 84 LEU A CA 1
ATOM 660 C C . LEU A 1 84 ? 6.588 2.098 -11.352 1.00 89.19 84 LEU A C 1
ATOM 662 O O . LEU A 1 84 ? 6.153 2.027 -10.209 1.00 89.19 84 LEU A O 1
ATOM 666 N N . ALA A 1 85 ? 6.229 3.059 -12.206 1.00 90.00 85 ALA A N 1
ATOM 667 C CA . ALA A 1 85 ? 5.287 4.114 -11.857 1.00 90.00 85 ALA A CA 1
ATOM 668 C C . ALA A 1 85 ? 3.895 3.548 -11.547 1.00 90.00 85 ALA A C 1
ATOM 670 O O . ALA A 1 85 ? 3.283 3.947 -10.560 1.00 90.00 85 ALA A O 1
ATOM 671 N N . VAL A 1 86 ? 3.419 2.592 -12.350 1.00 92.31 86 VAL A N 1
ATOM 672 C CA . VAL A 1 86 ? 2.143 1.903 -12.114 1.00 92.31 86 VAL A CA 1
ATOM 673 C C . VAL A 1 86 ? 2.183 1.116 -10.806 1.00 92.31 86 VAL A C 1
ATOM 675 O O . VAL A 1 86 ? 1.265 1.258 -10.002 1.00 92.31 86 VAL A O 1
ATOM 678 N N . SER A 1 87 ? 3.244 0.341 -10.554 1.00 88.81 87 SER A N 1
ATOM 679 C CA . SER A 1 87 ? 3.380 -0.408 -9.299 1.00 88.81 87 SER A CA 1
ATOM 680 C C . SER A 1 87 ? 3.442 0.531 -8.090 1.00 88.81 87 SER A C 1
ATOM 682 O O . SER A 1 87 ? 2.701 0.341 -7.132 1.00 88.81 87 SER A O 1
ATOM 684 N N . ALA A 1 88 ? 4.252 1.593 -8.143 1.00 87.38 88 ALA A N 1
ATOM 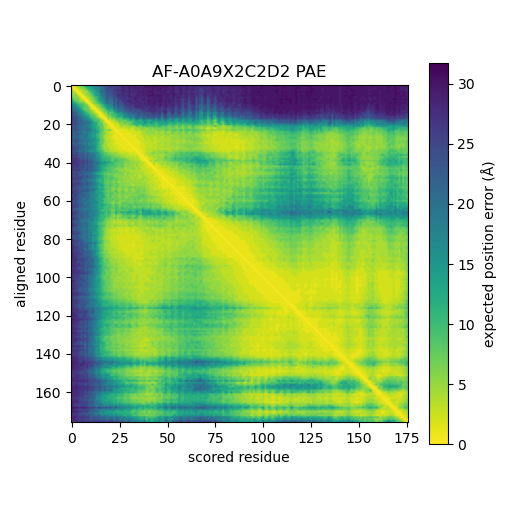685 C CA . ALA A 1 88 ? 4.349 2.576 -7.063 1.00 87.38 88 ALA A CA 1
ATOM 686 C C . ALA A 1 88 ? 3.008 3.278 -6.792 1.00 87.38 88 ALA A C 1
ATOM 688 O O . ALA A 1 88 ? 2.620 3.443 -5.636 1.00 87.38 88 ALA A O 1
ATOM 689 N N . PHE A 1 89 ? 2.274 3.644 -7.847 1.00 90.25 89 PHE A N 1
ATOM 690 C CA . PHE A 1 89 ? 0.936 4.218 -7.719 1.00 90.25 89 PHE A CA 1
A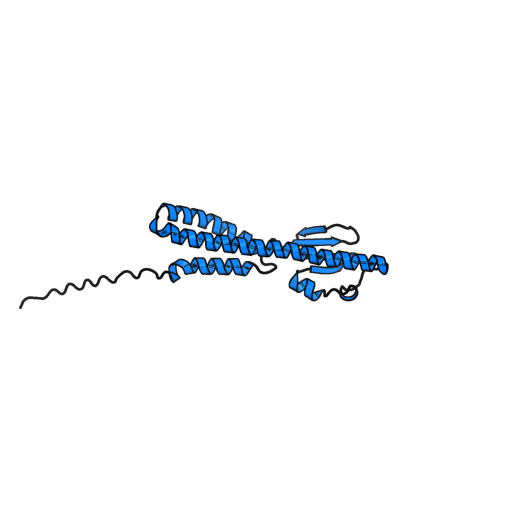TOM 691 C C . PHE A 1 89 ? -0.055 3.232 -7.087 1.00 90.25 89 PHE A C 1
ATOM 693 O O . PHE A 1 89 ? -0.841 3.630 -6.230 1.00 90.25 89 PHE A O 1
ATOM 700 N N . ALA A 1 90 ? -0.005 1.952 -7.472 1.00 89.69 90 ALA A N 1
ATOM 701 C CA . ALA A 1 90 ? -0.853 0.915 -6.894 1.00 89.69 90 ALA A CA 1
ATOM 702 C C . ALA A 1 90 ? -0.611 0.757 -5.384 1.00 89.69 90 ALA A C 1
ATOM 704 O O . ALA A 1 90 ? -1.576 0.771 -4.623 1.00 89.69 90 ALA A O 1
ATOM 705 N N . HIS A 1 91 ? 0.650 0.700 -4.944 1.00 88.31 91 HIS A N 1
ATOM 706 C CA . HIS A 1 91 ? 0.983 0.615 -3.517 1.00 88.31 91 HIS A CA 1
ATOM 707 C C . HIS A 1 91 ? 0.571 1.870 -2.744 1.00 88.31 91 HIS A C 1
ATOM 709 O O . HIS A 1 91 ? -0.051 1.753 -1.695 1.00 88.31 91 HIS A O 1
ATOM 715 N N . GLY A 1 92 ? 0.829 3.071 -3.278 1.00 86.62 92 GLY A N 1
ATOM 716 C CA . GLY A 1 92 ? 0.409 4.313 -2.617 1.00 86.62 92 GLY A CA 1
ATOM 717 C C . GLY A 1 92 ? -1.114 4.430 -2.492 1.00 86.62 92 GLY A C 1
ATOM 718 O O . GLY A 1 92 ? -1.634 4.885 -1.472 1.00 86.62 92 GLY A O 1
ATOM 719 N N . ARG A 1 93 ? -1.852 3.966 -3.509 1.00 90.19 93 ARG A N 1
ATOM 720 C CA . ARG A 1 93 ? -3.313 3.880 -3.443 1.00 90.19 93 ARG A CA 1
ATOM 721 C C . ARG A 1 93 ? -3.760 2.865 -2.392 1.00 90.19 93 ARG A C 1
ATOM 723 O O . ARG A 1 93 ? -4.649 3.176 -1.606 1.00 90.19 93 ARG A O 1
ATOM 730 N N . TYR A 1 94 ? -3.150 1.683 -2.377 1.00 88.75 94 TYR A N 1
ATOM 731 C CA . TYR A 1 94 ? -3.468 0.638 -1.411 1.00 88.75 94 TYR A CA 1
ATOM 732 C C . TYR A 1 94 ? -3.233 1.107 0.028 1.00 88.75 94 TYR A C 1
ATOM 734 O O . TYR A 1 94 ? -4.132 0.985 0.851 1.00 88.75 94 TYR A O 1
ATOM 742 N N . GLU A 1 95 ? -2.089 1.730 0.316 1.00 87.12 95 GLU A N 1
ATOM 743 C CA . GLU A 1 95 ? -1.770 2.278 1.639 1.00 87.12 95 GLU A CA 1
ATOM 744 C C . GLU A 1 95 ? -2.794 3.335 2.081 1.00 87.12 95 GLU A C 1
ATOM 746 O O . GLU A 1 95 ? -3.301 3.296 3.205 1.00 87.12 95 GLU A O 1
ATOM 751 N N . SER A 1 96 ? -3.168 4.247 1.175 1.00 89.81 96 SER A N 1
ATOM 752 C CA . SER A 1 96 ? -4.201 5.251 1.447 1.00 89.81 96 SER A CA 1
ATOM 753 C C . SER A 1 96 ? -5.564 4.621 1.737 1.00 89.81 96 SER A C 1
ATOM 755 O O . SER A 1 96 ? -6.294 5.108 2.604 1.00 89.81 96 SER A O 1
ATOM 757 N N . GLU A 1 97 ? -5.942 3.577 1.000 1.00 92.31 97 GLU A N 1
ATOM 758 C CA . GLU A 1 97 ? -7.215 2.893 1.207 1.00 92.31 97 GLU A CA 1
ATOM 759 C C . GLU A 1 97 ? -7.190 2.062 2.492 1.00 92.31 97 GLU A C 1
ATOM 761 O O . GLU A 1 97 ? -8.101 2.210 3.300 1.00 92.31 97 GLU A O 1
ATOM 766 N N . ALA A 1 98 ? -6.128 1.299 2.762 1.00 91.69 98 ALA A N 1
ATOM 767 C CA . ALA A 1 98 ? -5.949 0.555 4.008 1.00 91.69 98 ALA A CA 1
ATOM 768 C C . ALA A 1 98 ? -6.044 1.477 5.231 1.00 91.69 98 ALA A C 1
ATOM 770 O O . ALA A 1 98 ? -6.770 1.181 6.183 1.00 91.69 98 ALA A O 1
ATOM 771 N N . ARG A 1 99 ? -5.422 2.660 5.162 1.00 91.94 99 ARG A N 1
ATOM 772 C CA . ARG A 1 99 ? -5.564 3.695 6.188 1.00 91.94 99 ARG A CA 1
ATOM 773 C C . ARG A 1 99 ? -7.014 4.151 6.365 1.00 91.94 99 ARG A C 1
ATOM 775 O O . ARG A 1 99 ? -7.499 4.232 7.492 1.00 91.94 99 ARG A O 1
ATOM 782 N N . ALA A 1 100 ? -7.716 4.454 5.276 1.00 94.50 100 ALA A N 1
ATOM 783 C CA . ALA A 1 100 ? -9.113 4.880 5.343 1.00 94.50 100 ALA A CA 1
ATOM 784 C C . ALA A 1 100 ? -10.030 3.784 5.917 1.00 94.50 100 ALA A C 1
ATOM 786 O O . ALA A 1 100 ? -10.955 4.079 6.671 1.00 94.50 100 ALA A O 1
ATOM 787 N N . GLN A 1 101 ? -9.765 2.519 5.592 1.00 95.12 101 GLN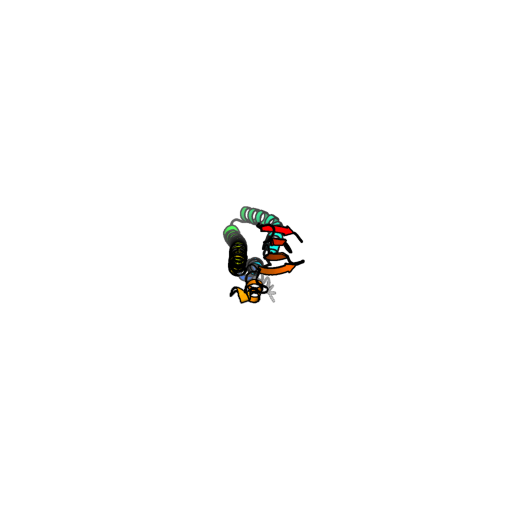 A N 1
ATOM 788 C CA . GLN A 1 101 ? -10.483 1.357 6.123 1.00 95.12 101 GLN A CA 1
ATOM 789 C C . GLN A 1 101 ? -10.222 1.168 7.616 1.00 95.12 101 GLN A C 1
ATOM 791 O O . GLN A 1 101 ? -11.156 0.987 8.391 1.00 95.12 101 GLN A O 1
ATOM 796 N N . ALA A 1 102 ? -8.964 1.281 8.038 1.00 94.06 102 ALA A N 1
ATOM 797 C CA . ALA A 1 102 ? -8.597 1.199 9.442 1.00 94.06 102 ALA A CA 1
ATOM 798 C C . ALA A 1 102 ? -9.232 2.344 10.254 1.00 94.06 102 ALA A C 1
ATOM 800 O O . ALA A 1 102 ? -9.739 2.115 11.350 1.00 94.06 102 ALA A O 1
ATOM 801 N N . GLN A 1 103 ? -9.298 3.556 9.690 1.00 95.44 103 GLN A N 1
ATOM 802 C CA . GLN A 1 103 ? -10.002 4.676 10.318 1.00 95.44 103 GLN A CA 1
ATOM 803 C C . GLN A 1 103 ? -11.509 4.412 10.443 1.00 95.44 103 GLN A C 1
ATOM 805 O O . GLN A 1 103 ? -12.075 4.680 11.496 1.00 95.44 103 GLN A O 1
ATOM 810 N N . ARG A 1 104 ? -12.150 3.806 9.433 1.00 96.19 104 ARG A N 1
ATOM 811 C CA . ARG A 1 104 ? -13.561 3.391 9.538 1.00 96.19 104 ARG A CA 1
ATOM 812 C C . ARG A 1 104 ? -13.808 2.429 10.698 1.00 96.19 104 ARG A C 1
ATOM 814 O O . ARG A 1 104 ? -14.829 2.547 11.368 1.00 96.19 104 ARG A O 1
ATOM 821 N N . VAL A 1 105 ? -12.883 1.498 10.943 1.00 95.75 105 VAL A N 1
ATOM 822 C CA . VAL A 1 105 ? -12.958 0.599 12.104 1.00 95.75 105 VAL A CA 1
ATOM 823 C C . VAL A 1 105 ? -12.867 1.397 13.403 1.00 95.75 105 VAL A C 1
ATOM 825 O O . VAL A 1 105 ? -13.702 1.211 14.282 1.00 95.75 105 VAL A O 1
ATOM 828 N N . VAL A 1 106 ? -11.897 2.312 13.511 1.00 95.25 106 VAL A N 1
ATOM 829 C CA . VAL A 1 106 ? -11.738 3.182 14.688 1.00 95.25 106 VAL A CA 1
ATOM 830 C C . VAL A 1 106 ? -13.011 3.981 14.959 1.00 95.25 106 VAL A C 1
ATOM 832 O O . VAL A 1 106 ? -13.494 3.987 16.092 1.00 95.25 106 VAL A O 1
ATOM 835 N N . ASP A 1 107 ? -13.591 4.600 13.934 1.00 96.00 107 ASP A N 1
ATOM 836 C CA . ASP A 1 107 ? -14.795 5.420 14.070 1.00 96.00 107 ASP A CA 1
ATOM 837 C C . ASP A 1 107 ? -15.999 4.575 14.523 1.00 96.00 107 ASP A C 1
ATOM 839 O O . ASP A 1 107 ? -16.726 4.969 15.437 1.00 96.00 107 ASP A O 1
ATOM 843 N N . ALA A 1 108 ? -16.181 3.385 13.940 1.00 96.12 108 ALA A N 1
ATOM 844 C CA . ALA A 1 108 ? -17.273 2.474 14.284 1.00 96.12 108 ALA A CA 1
ATOM 845 C C . ALA A 1 108 ? -17.151 1.926 15.717 1.00 96.12 108 ALA A C 1
ATOM 847 O O . ALA A 1 108 ? -18.122 1.936 16.476 1.00 96.12 108 ALA A O 1
ATOM 848 N N . VAL A 1 109 ? -15.948 1.502 16.110 1.00 95.12 109 VAL A N 1
ATOM 849 C CA . VAL A 1 109 ? -15.647 1.015 17.465 1.00 95.12 109 VAL A CA 1
ATOM 850 C C . VAL A 1 109 ? -15.823 2.129 18.499 1.00 95.12 109 VAL A C 1
ATOM 852 O O . VAL A 1 109 ? -16.413 1.906 19.557 1.00 95.12 109 VAL A O 1
ATOM 855 N N . THR A 1 110 ? -15.381 3.348 18.181 1.00 94.44 110 THR A N 1
ATOM 856 C CA . THR A 1 110 ? -15.562 4.517 19.054 1.00 94.44 110 THR A CA 1
ATOM 857 C C . THR A 1 110 ? -17.041 4.858 19.215 1.00 94.44 110 THR A C 1
ATOM 859 O O . THR A 1 110 ? -17.501 5.090 20.332 1.00 94.44 110 THR A O 1
ATOM 862 N N . ALA A 1 111 ? -17.813 4.849 18.125 1.00 95.50 111 ALA A N 1
ATOM 863 C CA . ALA A 1 111 ? -19.251 5.096 18.179 1.00 95.50 111 ALA A CA 1
ATOM 864 C C . ALA A 1 111 ? -19.983 4.042 19.024 1.00 95.50 111 ALA A C 1
ATOM 866 O O . ALA A 1 111 ? -20.856 4.396 19.818 1.00 95.50 111 ALA A O 1
ATOM 867 N N . TYR A 1 112 ? -19.600 2.768 18.901 1.00 96.12 112 TYR A N 1
ATOM 868 C CA . TYR A 1 112 ? -20.142 1.691 19.727 1.00 96.12 112 TYR A 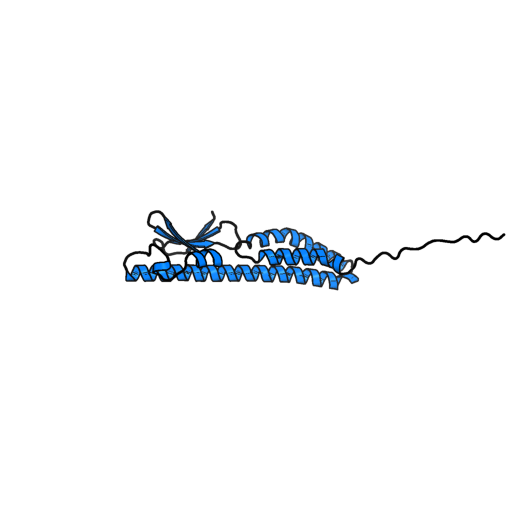CA 1
ATOM 869 C C . TYR A 1 112 ? -19.843 1.910 21.212 1.00 96.12 112 TYR A C 1
ATOM 871 O O . TYR A 1 112 ? -20.758 1.818 22.031 1.00 96.12 112 TYR A O 1
ATOM 879 N N . HIS A 1 113 ? -18.604 2.288 21.540 1.00 93.69 113 HIS A N 1
ATOM 880 C CA . HIS A 1 113 ? -18.194 2.599 22.908 1.00 93.69 113 HIS A CA 1
ATOM 881 C C . HIS A 1 113 ? -18.985 3.760 23.512 1.00 93.69 113 HIS A C 1
ATOM 883 O O . HIS A 1 113 ? -19.460 3.658 24.640 1.00 93.69 113 HIS A O 1
ATOM 889 N N . VAL A 1 114 ? -19.208 4.834 22.750 1.00 94.56 114 VAL A N 1
ATOM 890 C CA . VAL A 1 114 ? -20.029 5.970 23.200 1.00 94.56 114 VAL A CA 1
ATOM 891 C C . VAL A 1 114 ? -21.483 5.555 23.466 1.00 94.56 114 VAL A C 1
ATOM 893 O O . VAL A 1 114 ? -22.108 6.087 24.380 1.00 94.56 114 VAL A O 1
ATOM 896 N N . GLN A 1 115 ? -22.028 4.616 22.689 1.00 95.44 115 GLN A N 1
ATOM 897 C CA . GLN A 1 115 ? -23.424 4.180 22.819 1.00 95.44 115 GLN A CA 1
ATOM 898 C C . GLN A 1 115 ? -23.645 3.141 23.927 1.00 95.44 115 GLN A C 1
ATOM 900 O O . GLN A 1 115 ? -24.678 3.186 24.593 1.00 95.44 115 GLN A O 1
ATOM 905 N N . HIS A 1 116 ? -22.701 2.218 24.132 1.00 95.06 116 HIS A N 1
ATOM 906 C CA . HIS A 1 116 ? -22.874 1.062 25.024 1.00 95.06 116 HIS A CA 1
ATOM 907 C C . HIS A 1 116 ? -22.013 1.129 26.293 1.00 95.06 116 HIS A C 1
ATOM 909 O O . HIS A 1 116 ? -22.242 0.368 27.229 1.00 95.06 116 HIS A O 1
ATOM 915 N N . GLY A 1 117 ? -21.024 2.025 26.344 1.00 92.81 117 GLY A N 1
ATOM 916 C CA . GLY A 1 117 ? -20.064 2.133 27.447 1.00 92.81 117 GLY A CA 1
ATOM 917 C C . GLY A 1 117 ? -18.962 1.066 27.441 1.00 92.81 117 GLY A C 1
ATOM 918 O O . GLY A 1 117 ? -18.080 1.102 28.296 1.00 92.81 117 GLY A O 1
ATOM 919 N N . SER A 1 118 ? -18.973 0.136 26.483 1.00 91.81 118 SER A N 1
ATOM 920 C CA . SER A 1 118 ? -17.955 -0.900 26.281 1.00 91.81 118 SER A CA 1
ATOM 921 C C . SER A 1 118 ? -17.524 -0.958 24.818 1.00 91.81 118 SER A C 1
ATOM 923 O O . SER A 1 118 ? -18.258 -0.537 23.928 1.00 91.81 118 SER A O 1
ATOM 925 N N . TYR A 1 119 ? -16.311 -1.438 24.556 1.00 93.06 119 TYR A N 1
ATOM 926 C CA . TYR A 1 119 ? -15.872 -1.734 23.193 1.00 93.06 119 TYR A CA 1
ATOM 927 C C . TYR A 1 119 ? -16.529 -3.029 22.691 1.00 93.06 119 TYR A C 1
ATOM 929 O O . TYR A 1 119 ? -16.905 -3.870 23.510 1.00 93.06 119 TYR A O 1
ATOM 937 N N . PRO A 1 120 ? -16.698 -3.193 21.369 1.00 93.19 120 PRO A N 1
ATOM 938 C CA . PRO A 1 120 ? -17.252 -4.417 20.819 1.00 93.19 120 PRO A CA 1
ATOM 939 C C . PRO A 1 120 ? -16.239 -5.563 20.944 1.00 93.19 120 PRO A C 1
ATOM 941 O O . PRO A 1 120 ? -15.042 -5.371 20.735 1.00 93.19 120 PRO A O 1
ATOM 944 N N . ASP A 1 121 ? -16.712 -6.770 21.246 1.00 91.06 121 ASP A N 1
ATOM 945 C CA . ASP A 1 121 ? -15.835 -7.953 21.288 1.00 91.06 121 ASP A CA 1
ATOM 946 C C . ASP A 1 121 ? -15.407 -8.385 19.877 1.00 91.06 121 ASP A C 1
ATOM 948 O O . ASP A 1 121 ? -14.332 -8.953 19.671 1.00 91.06 121 ASP A O 1
ATOM 952 N N . ASP A 1 122 ? -16.252 -8.091 18.889 1.00 92.00 122 ASP A N 1
ATOM 953 C CA . ASP A 1 122 ? -16.055 -8.429 17.489 1.00 92.00 122 ASP A CA 1
ATOM 954 C C . ASP A 1 122 ? -16.528 -7.295 16.568 1.00 92.00 122 ASP A C 1
ATOM 956 O O . ASP A 1 122 ? -17.408 -6.502 16.901 1.00 92.00 122 ASP A O 1
ATOM 960 N N . LEU A 1 123 ? -15.955 -7.218 15.365 1.00 94.00 123 LEU A N 1
ATOM 961 C CA . LEU A 1 123 ? -16.333 -6.187 14.397 1.00 94.00 123 LEU A CA 1
ATOM 962 C C . LEU A 1 123 ? -17.734 -6.388 13.795 1.00 94.00 123 LEU A C 1
ATOM 964 O O . LEU A 1 123 ? -18.304 -5.433 13.262 1.00 94.00 123 LEU A O 1
ATOM 968 N N . ALA A 1 124 ? -18.328 -7.579 13.904 1.00 94.56 124 ALA A N 1
ATOM 969 C CA . ALA A 1 124 ? -19.676 -7.821 13.402 1.00 94.56 124 ALA A CA 1
ATOM 970 C C . ALA A 1 124 ? -20.736 -7.089 14.246 1.00 94.56 124 ALA A C 1
ATOM 972 O O . ALA A 1 124 ? -21.744 -6.653 13.688 1.00 94.56 124 ALA A O 1
ATOM 973 N N . GLN A 1 125 ? -20.477 -6.839 15.537 1.00 93.38 125 GLN A N 1
ATOM 974 C CA . GLN A 1 125 ? -21.316 -5.989 16.404 1.00 93.38 125 GLN A CA 1
ATOM 975 C C . GLN A 1 125 ? -21.442 -4.547 15.895 1.00 93.38 125 GLN A C 1
ATOM 977 O O . GLN A 1 125 ? -22.443 -3.882 16.156 1.00 93.38 125 GLN A O 1
ATOM 982 N N . VAL A 1 126 ? -20.457 -4.075 15.127 1.00 94.75 126 VAL A N 1
ATOM 983 C CA . VAL A 1 126 ? -20.480 -2.760 14.466 1.00 94.75 126 VAL A CA 1
ATOM 984 C C . VAL A 1 126 ? -20.742 -2.856 12.960 1.00 94.75 126 VAL A C 1
ATOM 986 O O . VAL A 1 126 ? -20.558 -1.884 12.229 1.00 94.75 126 VAL A O 1
ATOM 989 N N . GLY A 1 127 ? -21.189 -4.022 12.482 1.00 94.69 127 GLY A N 1
ATOM 990 C CA . GLY A 1 127 ? -21.552 -4.251 11.083 1.00 94.69 127 GLY A CA 1
ATOM 991 C C . GLY A 1 127 ? -20.366 -4.331 10.118 1.00 94.69 127 GLY A C 1
ATOM 992 O O . GLY A 1 127 ? -20.544 -4.103 8.921 1.00 94.69 127 GLY A O 1
ATOM 993 N N . LEU A 1 128 ? -19.163 -4.635 10.611 1.00 95.62 128 LEU A N 1
ATOM 994 C CA . LEU A 1 128 ? -17.947 -4.748 9.808 1.00 95.62 128 LEU A CA 1
ATOM 995 C C . LEU A 1 128 ? -17.472 -6.207 9.714 1.00 95.62 128 LEU A C 1
ATOM 997 O O . LEU A 1 128 ? -17.384 -6.921 10.709 1.00 95.62 128 LEU A O 1
ATOM 1001 N N . ASP A 1 129 ? -17.115 -6.642 8.504 1.00 95.62 129 ASP A N 1
ATOM 1002 C CA . ASP A 1 129 ? -16.537 -7.968 8.259 1.00 95.62 129 ASP A CA 1
ATOM 1003 C C . ASP A 1 129 ? -15.015 -7.930 8.480 1.00 95.62 129 ASP A C 1
ATOM 1005 O O . ASP A 1 129 ? -14.251 -7.431 7.646 1.00 95.62 129 ASP A O 1
ATOM 1009 N N . ALA A 1 130 ? -14.574 -8.472 9.618 1.00 92.94 130 ALA A N 1
ATOM 1010 C CA . ALA A 1 130 ? -13.162 -8.543 9.989 1.00 92.94 130 ALA A CA 1
ATOM 1011 C C . ALA A 1 130 ? -12.315 -9.347 8.989 1.00 92.94 130 ALA A C 1
ATOM 1013 O O . ALA A 1 130 ? -11.152 -9.013 8.747 1.00 92.94 130 ALA A O 1
ATOM 1014 N N . ASP A 1 131 ? -12.876 -10.398 8.393 1.00 92.69 131 ASP A N 1
ATOM 1015 C CA . ASP A 1 131 ? -12.148 -11.247 7.460 1.00 92.69 131 ASP A CA 1
ATOM 1016 C C . ASP A 1 131 ? -11.992 -10.574 6.096 1.00 92.69 131 ASP A C 1
ATOM 1018 O O . ASP A 1 131 ? -10.921 -10.673 5.491 1.00 92.69 131 ASP A O 1
ATOM 1022 N N . ALA A 1 132 ? -13.010 -9.851 5.624 1.00 92.56 132 ALA A N 1
ATOM 1023 C CA . ALA A 1 132 ? -12.882 -9.012 4.432 1.00 92.56 132 ALA A CA 1
ATOM 1024 C C . ALA A 1 132 ? -11.841 -7.903 4.641 1.00 92.56 132 ALA A C 1
ATOM 1026 O O . ALA A 1 132 ? -10.932 -7.752 3.827 1.00 92.56 132 ALA A O 1
ATOM 1027 N N . LEU A 1 133 ? -11.897 -7.200 5.776 1.00 92.56 133 LEU A N 1
ATOM 1028 C CA . LEU A 1 133 ? -10.927 -6.157 6.130 1.00 92.56 133 LEU A CA 1
ATOM 1029 C C . LEU A 1 133 ? -9.483 -6.681 6.168 1.00 92.56 133 LEU A C 1
ATOM 1031 O O . LEU A 1 133 ? -8.567 -6.035 5.653 1.00 92.56 133 LEU A O 1
ATOM 1035 N N . ARG A 1 134 ? -9.277 -7.879 6.720 1.00 89.75 134 ARG A N 1
ATOM 1036 C CA . ARG A 1 134 ? -7.957 -8.513 6.782 1.00 89.75 134 ARG A CA 1
ATOM 1037 C C . ARG A 1 134 ? -7.460 -8.980 5.416 1.00 89.75 134 ARG A C 1
ATOM 1039 O O . ARG A 1 134 ? -6.275 -8.831 5.130 1.00 89.75 134 ARG A O 1
ATOM 1046 N N . ARG A 1 135 ? -8.323 -9.579 4.593 1.00 88.50 135 ARG A N 1
ATOM 1047 C CA . ARG A 1 135 ? -7.932 -10.079 3.264 1.00 88.50 135 ARG A CA 1
ATOM 1048 C C . ARG A 1 135 ? -7.646 -8.948 2.286 1.00 88.50 135 ARG A C 1
ATOM 1050 O O . ARG A 1 135 ? -6.654 -9.023 1.568 1.00 88.50 135 ARG A O 1
ATOM 1057 N N . ASP A 1 136 ? -8.505 -7.937 2.275 1.00 89.38 136 ASP A N 1
ATOM 1058 C CA . ASP A 1 136 ? -8.509 -6.927 1.219 1.00 89.38 136 ASP A CA 1
ATOM 1059 C C . ASP A 1 136 ? -7.620 -5.735 1.563 1.00 89.38 136 ASP A C 1
ATOM 1061 O O . ASP A 1 136 ? -7.111 -5.091 0.656 1.00 89.38 136 ASP A O 1
ATOM 1065 N N . TRP A 1 137 ? -7.425 -5.452 2.857 1.00 90.00 137 TRP A N 1
ATOM 1066 C CA . TRP A 1 137 ? -6.734 -4.245 3.328 1.00 90.00 137 TRP A CA 1
ATOM 1067 C C . TRP A 1 137 ? -5.687 -4.512 4.405 1.00 90.00 137 TRP A C 1
ATOM 1069 O O . TRP A 1 137 ? -5.061 -3.575 4.895 1.00 90.00 137 TRP A O 1
ATOM 1079 N N . GLN A 1 138 ? -5.514 -5.776 4.811 1.00 89.19 138 GLN A N 1
ATOM 1080 C CA . GLN A 1 138 ? -4.635 -6.168 5.918 1.00 89.19 138 GLN A CA 1
ATOM 1081 C C . GLN A 1 138 ? -4.933 -5.414 7.222 1.00 89.19 138 GLN A C 1
ATOM 1083 O O . GLN A 1 138 ? -4.058 -5.257 8.072 1.00 89.19 138 GLN A O 1
ATOM 1088 N N . VAL A 1 139 ? -6.185 -4.983 7.398 1.00 91.81 139 VAL A N 1
ATOM 1089 C CA . VAL A 1 139 ? -6.652 -4.338 8.623 1.00 91.81 139 VAL A CA 1
ATOM 1090 C C . VAL A 1 139 ? -7.006 -5.414 9.642 1.00 91.81 139 VAL A C 1
ATOM 1092 O O . VAL A 1 139 ? -7.702 -6.381 9.323 1.00 91.81 139 VAL A O 1
ATOM 1095 N N . ARG A 1 140 ? -6.546 -5.253 10.880 1.00 92.25 140 ARG A N 1
ATOM 1096 C CA . ARG A 1 140 ? -6.852 -6.162 11.986 1.00 92.25 140 ARG A CA 1
ATOM 1097 C C . ARG A 1 140 ? -7.388 -5.382 13.173 1.00 92.25 140 ARG A C 1
ATOM 1099 O O . ARG A 1 140 ? -6.834 -4.354 13.535 1.00 92.25 140 ARG A O 1
ATOM 1106 N N . TYR A 1 141 ? -8.432 -5.916 13.792 1.00 92.75 141 TYR A N 1
ATOM 1107 C CA . TYR A 1 141 ? -8.905 -5.519 15.112 1.00 92.75 141 TYR A CA 1
ATOM 1108 C C . TYR A 1 141 ? -8.658 -6.669 16.082 1.00 92.75 141 TYR A C 1
ATOM 1110 O O . TYR A 1 141 ? -8.908 -7.824 15.731 1.00 92.75 141 TYR A O 1
ATOM 1118 N N . TRP A 1 142 ? -8.123 -6.374 17.260 1.00 91.44 142 TRP A N 1
ATOM 1119 C CA . TRP A 1 142 ? -7.915 -7.370 18.305 1.00 91.44 142 TRP A CA 1
ATOM 1120 C C . TRP A 1 142 ? -7.848 -6.710 19.675 1.00 91.44 142 TRP A C 1
ATOM 1122 O O . TRP A 1 142 ? -7.681 -5.495 19.796 1.00 91.44 142 TRP A O 1
ATOM 1132 N N . THR A 1 143 ? -7.912 -7.548 20.701 1.00 89.06 143 THR A N 1
ATOM 1133 C CA . THR A 1 143 ? -7.758 -7.142 22.093 1.00 89.06 143 THR A CA 1
ATOM 1134 C C . THR A 1 143 ? -6.510 -7.799 22.667 1.00 89.06 143 THR A C 1
ATOM 1136 O O . THR A 1 143 ? -6.282 -8.994 22.465 1.00 89.06 143 THR A O 1
ATOM 1139 N N . HIS A 1 144 ? -5.683 -7.029 23.367 1.00 83.38 144 HIS A N 1
ATOM 1140 C CA . HIS A 1 144 ? -4.499 -7.518 24.070 1.00 83.38 144 HIS A CA 1
ATOM 1141 C C . HIS A 1 144 ? -4.451 -6.883 25.458 1.00 83.38 144 HIS A C 1
ATOM 1143 O O . HIS A 1 144 ? -4.523 -5.665 25.566 1.00 83.38 144 HIS A O 1
ATOM 1149 N N . ASP A 1 145 ? -4.384 -7.701 26.510 1.00 83.06 145 ASP A N 1
ATOM 1150 C CA . ASP A 1 145 ? -4.402 -7.249 27.910 1.00 83.06 145 ASP A CA 1
ATOM 1151 C C . ASP A 1 145 ? -5.569 -6.297 28.248 1.00 83.06 145 ASP A C 1
ATOM 1153 O O . ASP A 1 145 ? -5.423 -5.333 28.994 1.00 83.06 145 ASP A O 1
ATOM 1157 N N . GLY A 1 146 ? -6.747 -6.554 27.668 1.00 81.31 146 GLY A N 1
ATOM 1158 C CA . GLY A 1 146 ? -7.942 -5.713 27.829 1.00 81.31 146 GLY A CA 1
ATOM 1159 C C . GLY A 1 146 ? -7.934 -4.426 26.997 1.00 81.31 146 GLY A C 1
ATOM 1160 O O . GLY A 1 146 ? -8.937 -3.720 26.973 1.00 81.31 146 GLY A O 1
ATOM 1161 N N . GLN A 1 147 ? -6.848 -4.143 26.277 1.00 84.94 147 GLN A N 1
ATOM 1162 C CA . GLN A 1 147 ? -6.745 -2.998 25.381 1.00 84.94 147 GLN A CA 1
ATOM 1163 C C . GLN A 1 147 ? -7.184 -3.384 23.977 1.00 84.94 147 GLN A C 1
ATOM 1165 O O . GLN A 1 147 ? -6.639 -4.312 23.369 1.00 84.94 147 GLN A O 1
ATOM 1170 N N . HIS A 1 148 ? -8.145 -2.646 23.440 1.00 89.94 148 HIS A N 1
ATOM 1171 C CA . HIS A 1 148 ? -8.577 -2.811 22.061 1.00 89.94 148 HIS A CA 1
ATOM 1172 C C . HIS A 1 148 ? -7.600 -2.078 21.141 1.00 89.94 148 HIS A C 1
ATOM 1174 O O . HIS A 1 148 ? -7.138 -0.977 21.449 1.00 89.94 148 HIS A O 1
ATOM 1180 N N . ARG A 1 149 ? -7.260 -2.693 20.009 1.00 91.00 149 ARG A N 1
ATOM 1181 C CA . ARG A 1 149 ? -6.323 -2.129 19.035 1.00 91.00 149 ARG A CA 1
ATOM 1182 C C . ARG A 1 149 ? -6.786 -2.393 17.614 1.00 91.00 149 ARG A C 1
ATOM 1184 O O . ARG A 1 149 ? -7.395 -3.421 17.314 1.00 91.00 149 ARG A O 1
ATOM 1191 N N . VAL A 1 150 ? -6.461 -1.455 16.733 1.00 92.38 150 VAL A N 1
ATOM 1192 C CA . VAL A 1 150 ? -6.595 -1.604 15.279 1.00 92.38 150 VAL A CA 1
ATOM 1193 C C . VAL A 1 150 ? -5.211 -1.490 14.666 1.00 92.38 150 VAL A C 1
ATOM 1195 O O . VAL A 1 150 ? -4.454 -0.620 15.074 1.00 92.38 150 VAL A O 1
ATOM 1198 N N . SER A 1 151 ? -4.874 -2.292 13.662 1.00 91.06 151 SER A N 1
ATOM 1199 C CA . SER A 1 151 ? -3.710 -2.028 12.816 1.00 91.06 151 SER A CA 1
ATOM 1200 C C . SER A 1 151 ? -3.974 -2.259 11.348 1.00 91.06 151 SER A C 1
ATOM 1202 O O . SER A 1 151 ? -4.948 -2.907 10.973 1.00 91.06 151 SER A O 1
ATOM 1204 N N . TYR A 1 152 ? -3.081 -1.715 10.530 1.00 89.88 152 TYR A N 1
ATOM 1205 C CA . TYR A 1 152 ? -2.926 -2.049 9.123 1.00 89.88 152 TYR A CA 1
ATOM 1206 C C . TYR A 1 152 ? -1.435 -2.130 8.780 1.00 89.88 152 TYR A C 1
ATOM 1208 O O . TYR A 1 152 ? -0.610 -1.474 9.423 1.00 89.88 152 TYR A O 1
ATOM 1216 N N . ALA A 1 153 ? -1.090 -2.953 7.793 1.00 83.69 153 ALA A N 1
ATOM 1217 C CA . ALA A 1 153 ? 0.291 -3.146 7.361 1.00 83.69 153 ALA A CA 1
ATOM 1218 C C . ALA A 1 153 ? 0.809 -1.956 6.537 1.00 83.69 153 ALA A C 1
ATOM 1220 O O . ALA A 1 153 ? 0.056 -1.329 5.787 1.00 83.69 153 ALA A O 1
ATOM 1221 N N . ALA A 1 154 ? 2.103 -1.665 6.661 1.00 81.25 154 ALA A N 1
ATOM 1222 C CA . ALA A 1 154 ? 2.805 -0.763 5.761 1.00 81.25 154 ALA A CA 1
ATOM 1223 C C . ALA A 1 154 ? 3.208 -1.515 4.482 1.00 81.25 154 ALA A C 1
ATOM 1225 O O . ALA A 1 154 ? 3.590 -2.681 4.513 1.00 81.25 154 ALA A O 1
ATOM 1226 N N . GLU A 1 155 ? 3.120 -0.845 3.336 1.00 71.94 155 GLU A N 1
ATOM 1227 C CA . GLU A 1 155 ? 3.207 -1.526 2.038 1.00 71.94 155 GLU A CA 1
ATOM 1228 C C . GLU A 1 155 ? 4.654 -1.658 1.515 1.00 71.94 155 GLU A C 1
ATOM 1230 O O . GLU A 1 155 ? 4.972 -2.553 0.727 1.00 71.94 155 GLU A O 1
ATOM 1235 N N . PHE A 1 156 ? 5.556 -0.774 1.956 1.00 67.25 156 PHE A N 1
ATOM 1236 C CA . PHE A 1 156 ? 6.938 -0.691 1.461 1.00 67.25 156 PHE A CA 1
ATOM 1237 C C . PHE A 1 156 ? 7.974 -1.380 2.350 1.00 67.25 156 PHE A C 1
ATOM 1239 O O . PHE A 1 156 ? 9.131 -1.521 1.944 1.00 67.25 156 PHE A O 1
ATOM 1246 N N . THR A 1 157 ? 7.573 -1.826 3.533 1.00 65.88 157 THR A N 1
ATOM 1247 C CA . THR A 1 157 ? 8.443 -2.464 4.514 1.00 65.88 157 THR A CA 1
ATOM 1248 C C . THR A 1 157 ? 7.790 -3.735 5.032 1.00 65.88 157 THR A C 1
ATOM 1250 O O . THR A 1 157 ? 6.581 -3.817 5.216 1.00 65.88 157 THR A O 1
ATOM 1253 N N . VAL A 1 158 ? 8.599 -4.781 5.187 1.00 63.84 158 VAL A N 1
ATOM 1254 C CA . VAL A 1 158 ? 8.109 -6.081 5.650 1.00 63.84 158 VAL A CA 1
ATOM 1255 C C . VAL A 1 158 ? 7.914 -5.999 7.163 1.00 63.84 158 VAL A C 1
ATOM 1257 O O . VAL A 1 158 ? 8.825 -5.548 7.841 1.00 63.84 158 VAL A O 1
ATOM 1260 N N . TYR A 1 159 ? 6.762 -6.459 7.661 1.00 65.94 159 TYR A N 1
ATOM 1261 C CA . TYR A 1 159 ? 6.384 -6.514 9.088 1.00 65.94 159 TYR A CA 1
ATOM 1262 C C . TYR A 1 159 ? 6.106 -5.178 9.781 1.00 65.94 159 TYR A C 1
ATOM 1264 O O . TYR A 1 159 ? 5.620 -5.166 10.908 1.00 65.94 159 TYR A O 1
ATOM 1272 N N . ASP A 1 160 ? 6.296 -4.061 9.092 1.00 80.00 160 ASP A N 1
ATOM 1273 C CA . ASP A 1 160 ? 5.886 -2.773 9.622 1.00 80.00 160 ASP A CA 1
ATOM 1274 C C . ASP A 1 160 ? 4.376 -2.579 9.503 1.00 80.00 160 ASP A C 1
ATOM 1276 O O . ASP A 1 160 ? 3.708 -3.042 8.570 1.00 80.00 160 ASP A O 1
ATOM 1280 N N . GLY A 1 161 ? 3.833 -1.804 10.429 1.00 83.44 161 GLY A N 1
ATOM 1281 C CA . GLY A 1 161 ? 2.444 -1.404 10.390 1.00 83.44 161 GLY A CA 1
ATOM 1282 C C . GLY A 1 161 ? 2.182 -0.165 11.216 1.00 83.44 161 GLY A C 1
ATOM 1283 O O . GLY A 1 161 ? 3.042 0.384 11.903 1.00 83.44 161 GLY A O 1
ATOM 1284 N N . TYR 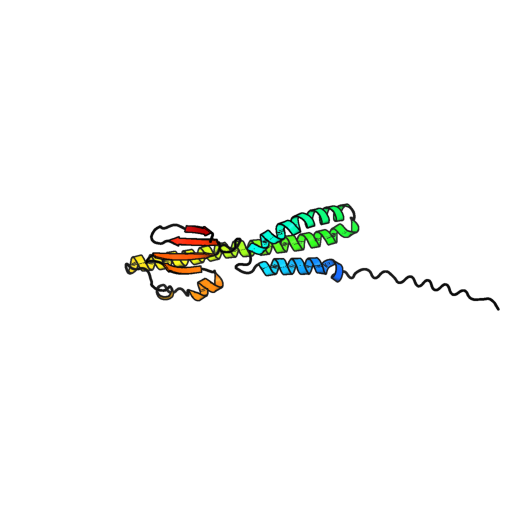A 1 162 ? 0.940 0.274 11.155 1.00 87.56 162 TYR A N 1
ATOM 1285 C CA . TYR A 1 162 ? 0.435 1.317 12.025 1.00 87.56 162 TYR A CA 1
ATOM 1286 C C . TYR A 1 162 ? -0.610 0.709 12.929 1.00 87.56 162 TYR A C 1
ATOM 1288 O O . TYR A 1 162 ? -1.514 0.029 12.450 1.00 87.56 162 TYR A O 1
ATOM 1296 N N . SER A 1 163 ? -0.513 0.994 14.219 1.00 89.81 163 SER A N 1
ATOM 1297 C CA . SER A 1 163 ? -1.500 0.605 15.214 1.00 89.81 163 SER A CA 1
ATOM 1298 C C . SER A 1 163 ? -2.179 1.829 15.814 1.00 89.81 163 SER A C 1
ATOM 1300 O O . SER A 1 163 ? -1.536 2.851 16.041 1.00 89.81 163 SER A O 1
ATOM 1302 N N . TYR A 1 164 ? -3.467 1.713 16.092 1.00 89.94 164 TYR A N 1
ATOM 1303 C CA . TYR A 1 164 ? -4.250 2.655 16.868 1.00 89.94 164 TYR A CA 1
ATOM 1304 C C . TYR A 1 164 ? -4.603 2.010 18.205 1.00 89.94 164 TYR A C 1
ATOM 1306 O O . TYR A 1 164 ? -5.151 0.904 18.234 1.00 89.94 164 TYR A O 1
ATOM 1314 N N . ASP A 1 165 ? -4.281 2.709 19.287 1.00 88.81 165 ASP A N 1
ATOM 1315 C CA . ASP A 1 165 ? -4.657 2.351 20.651 1.00 88.81 165 ASP A CA 1
ATOM 1316 C C . ASP A 1 165 ? -5.827 3.247 21.079 1.00 88.81 165 ASP A C 1
ATOM 1318 O O . ASP A 1 165 ? -5.740 4.475 20.983 1.00 88.81 165 ASP A O 1
ATOM 1322 N N . PHE A 1 166 ? -6.935 2.646 21.516 1.00 87.69 166 PHE A N 1
ATOM 1323 C CA . PHE A 1 166 ? -8.094 3.417 21.969 1.00 87.69 166 PHE A CA 1
ATOM 1324 C C . PHE A 1 166 ? -7.872 4.067 23.345 1.00 87.69 166 PHE A C 1
ATOM 1326 O O . PHE A 1 166 ? -8.489 5.097 23.616 1.00 87.69 166 PHE A O 1
ATOM 1333 N N . ASP A 1 167 ? -6.955 3.544 24.168 1.00 85.06 167 ASP A N 1
ATOM 1334 C CA . ASP A 1 167 ? -6.592 4.143 25.462 1.00 85.06 167 ASP A CA 1
ATOM 1335 C C . ASP A 1 167 ? -5.677 5.364 25.276 1.00 85.06 167 ASP A C 1
ATOM 1337 O O . ASP A 1 167 ? -5.691 6.312 26.067 1.00 85.06 167 ASP A O 1
ATOM 1341 N N . LYS A 1 168 ? -4.854 5.341 24.221 1.00 84.06 168 LYS A N 1
ATOM 1342 C CA . LYS A 1 168 ? -3.932 6.420 23.840 1.00 84.06 168 LYS A CA 1
ATOM 1343 C C . LYS A 1 168 ? -4.230 6.856 22.408 1.00 84.06 168 LYS A C 1
ATOM 1345 O O . LYS A 1 168 ? -3.504 6.454 21.496 1.00 84.06 168 LYS A O 1
ATOM 1350 N N . PRO A 1 169 ? -5.268 7.688 22.204 1.00 75.81 169 PRO A N 1
ATOM 1351 C CA . PRO A 1 169 ? -5.779 7.998 20.879 1.00 75.81 169 PRO A CA 1
ATOM 1352 C C . PRO A 1 169 ? -4.688 8.614 20.008 1.00 75.81 169 PRO A C 1
ATOM 1354 O O . PRO A 1 169 ? -4.217 9.731 20.232 1.00 75.81 169 PRO A O 1
ATOM 1357 N N . GLY A 1 170 ? -4.279 7.854 19.000 1.00 82.12 170 GLY A N 1
ATOM 1358 C CA . GLY A 1 170 ? -3.172 8.211 18.135 1.00 82.12 170 GLY A CA 1
ATOM 1359 C C . GLY A 1 170 ? -2.707 7.013 17.326 1.00 82.12 170 GLY A C 1
ATOM 1360 O O . GLY A 1 170 ? -2.713 5.877 17.789 1.00 82.12 170 GLY A O 1
ATOM 1361 N N . TRP A 1 171 ? -2.297 7.279 16.091 1.00 86.75 171 TRP A N 1
ATOM 1362 C CA . TRP A 1 171 ? -1.677 6.262 15.258 1.00 86.75 171 TRP A CA 1
ATOM 1363 C C . TRP A 1 171 ? -0.191 6.185 15.577 1.00 86.75 171 TRP A C 1
ATOM 1365 O O . TRP A 1 171 ? 0.535 7.163 15.404 1.00 86.75 171 TRP A O 1
ATOM 1375 N N . VAL A 1 172 ? 0.245 5.017 16.026 1.00 87.69 172 VAL A N 1
ATOM 1376 C CA . VAL A 1 172 ? 1.633 4.710 16.354 1.00 87.69 172 VAL A CA 1
ATOM 1377 C C . VAL A 1 172 ? 2.179 3.794 15.271 1.00 87.69 172 VAL A C 1
ATOM 1379 O O . VAL A 1 172 ? 1.576 2.773 14.947 1.00 87.69 172 VAL A O 1
ATOM 1382 N N . TYR A 1 173 ? 3.308 4.178 14.689 1.00 84.06 173 TYR A N 1
ATOM 1383 C CA . TYR A 1 173 ? 4.050 3.308 13.789 1.00 84.06 173 TYR A CA 1
ATOM 1384 C C . TYR A 1 173 ? 4.776 2.240 14.610 1.00 84.06 173 TYR A C 1
ATOM 1386 O O . TYR A 1 173 ? 5.457 2.568 15.585 1.00 84.06 173 TYR A O 1
ATOM 1394 N N . SER A 1 174 ? 4.617 0.984 14.211 1.00 75.56 174 SER A N 1
ATOM 1395 C CA . SER A 1 174 ? 5.298 -0.163 14.798 1.00 75.56 174 SER A CA 1
ATOM 1396 C C . SER A 1 174 ? 6.152 -0.813 13.718 1.00 75.56 174 SER A C 1
ATOM 1398 O O . SER A 1 174 ? 5.622 -1.233 12.691 1.00 75.56 174 SER A O 1
ATOM 1400 N N . ALA A 1 175 ? 7.457 -0.884 13.964 1.00 69.19 175 ALA A N 1
ATOM 1401 C CA . ALA A 1 175 ? 8.361 -1.752 13.226 1.00 69.19 175 ALA A CA 1
ATOM 1402 C C . ALA A 1 175 ? 8.567 -3.004 14.082 1.00 69.19 175 ALA A C 1
ATOM 1404 O O . ALA A 1 175 ? 9.016 -2.878 15.226 1.00 69.19 175 ALA A O 1
ATOM 1405 N N . GLU A 1 176 ? 8.155 -4.167 13.577 1.00 58.03 176 GLU A N 1
ATOM 1406 C CA . GLU A 1 176 ? 8.377 -5.466 14.233 1.00 58.03 176 GLU A CA 1
ATOM 1407 C C . GLU A 1 176 ? 9.694 -6.112 13.784 1.00 58.03 176 GLU A C 1
ATOM 1409 O O . GLU A 1 176 ? 10.028 -6.046 12.578 1.00 58.03 176 GLU A O 1
#

Radius of gyration: 28.05 Å; Cα contacts (8 Å, |Δi|>4): 193; chains: 1; bounding box: 63×41×97 Å

Sequence (176 aa):
MADAVVDNTSVEPARKPGWVREFWPTILATLLILSSARPGAGFLLPLWLPILLVWFPRMAWLAWRRPARRKAQGIKAVAIVAALAVSAFAHGRYESEARAQAQRVVDAVTAYHVQHGSYPDDLAQVGLDADALRRDWQVRYWTHDGQHRVSYAAEFTVYDGYSYDFDKPGWVYSAE

Mean predicted aligned error: 9.74 Å

Organism: NCBI:txid2897159

Secondary structure (DSSP, 8-state):
---------------PPPHHHHHHHHHHHHHHHHHT-STT-TTHHHHHHHHHHHHHHHHHHHHHH-GGGHHHHHHHHHHHHHHHHHHHHHHHHHHHHHHHHHHHHHHHHHHHHHHHSS--SSGGGGT--HHHHHHHH--EEEEETTEEEEEEE-SSSSS-EEEEESSS-SEEEE--

Solvent-accessible surface area (backbone atoms only — not comparable to full-atom values): 10025 Å² total; per-residue (Å²): 139,81,84,81,82,78,84,81,79,77,76,73,76,78,76,70,78,51,71,66,71,76,44,45,67,53,53,52,51,29,52,52,47,46,64,34,46,42,92,80,32,38,46,54,56,71,66,45,46,66,60,47,65,57,45,53,58,53,49,52,52,48,32,67,78,36,63,94,46,33,67,64,51,49,52,50,48,50,50,45,53,50,27,52,50,51,24,53,49,44,43,55,50,47,46,54,47,24,51,54,52,43,47,53,52,52,52,42,43,49,52,42,23,74,74,70,77,46,73,68,95,49,49,61,84,66,76,39,62,60,67,58,38,34,73,78,40,46,25,45,76,51,71,56,97,87,43,53,36,39,31,30,61,42,42,64,43,81,72,24,27,40,35,36,36,73,92,56,81,49,82,43,80,44,81,105

Nearest PDB structures (foldseek):
  5g2f-assembly1_B  TM=4.651E-01  e=1.928E+00  Thermus thermophilus HB8
  5y31-assembly2_D  TM=5.022E-01  e=1.819E+00  Homo sapiens

Foldseek 3Di:
DDDDPPPPPPPPPDPDPPPCVVCVVLVVLLVVLLVLLDFQSQQCLVVCVVVCVVVVVVLVVVCVVCVVCVVVSVVSVCSNVVSSVVSVVSLVVLQVVLVVLLVVQVVLQVVCCVVPVDGDQDCVVSPDDQVCSCVRRVWHWDADPNWTKIWTARRNDHQWIWMATPVPGDIDTDDD

pLDDT: mean 83.31, std 11.86, range [44.62, 96.19]